Protein AF-X1EMS3-F1 (afdb_monomer)

Structure (mmCIF, N/CA/C/O backbone):
data_AF-X1EMS3-F1
#
_entry.id   AF-X1EMS3-F1
#
loop_
_atom_site.group_PDB
_atom_site.id
_atom_site.type_symbol
_atom_site.label_atom_id
_atom_site.label_alt_id
_atom_site.label_comp_id
_atom_site.label_asym_id
_atom_site.label_entity_id
_atom_site.label_seq_id
_atom_site.pdbx_PDB_ins_code
_atom_site.Cartn_x
_atom_site.Cartn_y
_atom_site.Cartn_z
_atom_site.occupancy
_atom_site.B_iso_or_equiv
_atom_site.auth_seq_id
_atom_site.auth_comp_id
_atom_site.auth_asym_id
_atom_site.auth_atom_id
_atom_site.pdbx_PDB_model_num
ATOM 1 N N . THR A 1 1 ? -15.079 2.345 2.928 1.00 79.75 1 THR A N 1
ATOM 2 C CA . THR A 1 1 ? -13.618 2.473 3.101 1.00 79.75 1 THR A CA 1
ATOM 3 C C . THR A 1 1 ? -12.880 1.972 1.882 1.00 79.75 1 THR A C 1
ATOM 5 O O . THR A 1 1 ? -13.200 0.891 1.398 1.00 79.75 1 THR A O 1
ATOM 8 N N . TYR A 1 2 ? -11.933 2.759 1.378 1.00 83.12 2 TYR A N 1
ATOM 9 C CA . TYR A 1 2 ? -10.995 2.381 0.317 1.00 83.12 2 TYR A CA 1
ATOM 10 C C . TYR A 1 2 ? -9.565 2.410 0.870 1.00 83.12 2 TYR A C 1
ATOM 12 O O . TYR A 1 2 ? -9.317 3.023 1.907 1.00 83.12 2 TYR A O 1
ATOM 20 N N . CYS A 1 3 ? -8.640 1.738 0.189 1.00 93.38 3 CYS A N 1
ATOM 21 C CA . CYS A 1 3 ? -7.214 1.795 0.503 1.00 93.38 3 CYS A CA 1
ATOM 22 C C . CYS A 1 3 ? -6.692 3.240 0.387 1.00 93.38 3 CYS A C 1
ATOM 24 O O . CYS A 1 3 ? -6.835 3.872 -0.661 1.00 93.38 3 CYS A O 1
ATOM 26 N N . GLU A 1 4 ? -6.094 3.761 1.455 1.00 94.81 4 GLU A N 1
ATOM 27 C CA . GLU A 1 4 ? -5.540 5.118 1.505 1.00 94.81 4 GLU A CA 1
ATOM 28 C C . GLU A 1 4 ? -4.086 5.184 1.040 1.00 94.81 4 GLU A C 1
ATOM 30 O O . GLU A 1 4 ? -3.636 6.216 0.539 1.00 94.81 4 GLU A O 1
ATOM 35 N N . ASN A 1 5 ? -3.359 4.076 1.181 1.00 95.81 5 ASN A N 1
ATOM 36 C CA . ASN A 1 5 ? -1.999 3.921 0.690 1.00 95.81 5 ASN A CA 1
ATOM 37 C C . ASN A 1 5 ? -1.775 2.484 0.219 1.00 95.81 5 ASN A C 1
ATOM 39 O O . ASN A 1 5 ? -1.949 1.541 0.986 1.00 95.81 5 ASN A O 1
ATOM 43 N N . LEU A 1 6 ? -1.363 2.334 -1.035 1.00 96.12 6 LEU A N 1
ATOM 44 C CA . LEU A 1 6 ? -0.963 1.069 -1.633 1.00 96.12 6 LEU A CA 1
ATOM 45 C C . LEU A 1 6 ? 0.532 1.120 -1.925 1.00 96.12 6 LEU A C 1
ATOM 47 O O . LEU A 1 6 ? 1.007 2.051 -2.570 1.00 96.12 6 LEU A O 1
ATOM 51 N N . THR A 1 7 ? 1.261 0.086 -1.531 1.00 95.81 7 THR A N 1
ATOM 52 C CA . THR A 1 7 ? 2.642 -0.140 -1.957 1.00 95.81 7 THR A CA 1
ATOM 53 C C . THR A 1 7 ? 2.739 -1.497 -2.631 1.00 95.81 7 THR A C 1
ATOM 55 O O . THR A 1 7 ? 2.456 -2.502 -1.990 1.00 95.81 7 THR A O 1
ATOM 58 N N . ALA A 1 8 ? 3.168 -1.527 -3.890 1.00 95.12 8 ALA A N 1
ATOM 59 C CA . ALA A 1 8 ? 3.653 -2.726 -4.563 1.00 95.12 8 ALA A CA 1
ATOM 60 C C . ALA A 1 8 ? 5.187 -2.685 -4.544 1.00 95.12 8 ALA A C 1
ATOM 62 O O . ALA A 1 8 ? 5.795 -1.706 -4.975 1.00 95.12 8 ALA A O 1
ATOM 63 N N . CYS A 1 9 ? 5.805 -3.707 -3.974 1.00 93.19 9 CYS A N 1
ATOM 64 C CA . CYS A 1 9 ? 7.203 -3.729 -3.572 1.00 93.19 9 CYS A CA 1
ATOM 65 C C . CYS A 1 9 ? 7.781 -5.083 -3.949 1.00 93.19 9 CYS A C 1
ATOM 67 O O . CYS A 1 9 ? 7.317 -6.098 -3.441 1.00 93.19 9 CYS A O 1
ATOM 69 N N . GLY A 1 10 ? 8.769 -5.122 -4.831 1.00 92.38 10 GLY A N 1
ATOM 70 C CA . GLY A 1 10 ? 9.239 -6.405 -5.323 1.00 92.38 10 GLY A CA 1
ATOM 71 C C . GLY A 1 10 ? 10.567 -6.354 -6.040 1.00 92.38 10 GLY A C 1
ATOM 72 O O . GLY A 1 10 ? 11.051 -5.296 -6.437 1.00 92.38 10 GLY A O 1
ATOM 73 N N . GLU A 1 11 ? 11.157 -7.529 -6.209 1.00 92.56 11 GLU A N 1
ATOM 74 C CA . GLU A 1 11 ? 12.386 -7.693 -6.972 1.00 92.56 11 GLU A CA 1
ATOM 75 C C . GLU A 1 11 ? 12.076 -8.117 -8.408 1.00 92.56 11 GLU A C 1
ATOM 77 O O . GLU A 1 11 ? 11.375 -9.108 -8.639 1.00 92.56 11 GLU A O 1
ATOM 82 N N . ILE A 1 12 ? 12.606 -7.362 -9.376 1.00 93.38 12 ILE A N 1
ATOM 83 C CA . ILE A 1 12 ? 12.498 -7.693 -10.796 1.00 93.38 12 ILE A CA 1
ATOM 84 C C . ILE A 1 12 ? 13.344 -8.938 -11.086 1.00 93.38 12 ILE A C 1
ATOM 86 O O . ILE A 1 12 ? 14.574 -8.913 -11.021 1.00 93.38 12 ILE A O 1
ATOM 90 N N . GLN A 1 13 ? 12.662 -10.018 -11.452 1.00 93.19 13 GLN A N 1
ATOM 91 C CA . GLN A 1 13 ? 13.242 -11.311 -11.808 1.00 93.19 13 GLN A CA 1
ATOM 92 C C . GLN A 1 13 ? 13.729 -11.325 -13.260 1.00 93.19 13 GLN A C 1
ATOM 94 O O . GLN A 1 13 ? 14.800 -11.851 -13.559 1.00 93.19 13 GLN A O 1
ATOM 99 N N . SER A 1 14 ? 12.975 -10.698 -14.168 1.00 91.00 14 SER A N 1
ATOM 100 C CA . SER A 1 14 ? 13.388 -10.501 -15.560 1.00 91.00 14 SER A CA 1
ATOM 101 C C . SER A 1 14 ? 12.850 -9.190 -16.116 1.00 91.00 14 SER A C 1
ATOM 103 O O . SER A 1 14 ? 11.702 -8.839 -15.865 1.00 91.00 14 SER A O 1
ATOM 105 N N . GLY A 1 15 ? 13.659 -8.492 -16.906 1.00 87.75 15 GLY A N 1
ATOM 106 C CA . GLY A 1 15 ? 13.299 -7.233 -17.550 1.00 87.75 15 GLY A CA 1
ATOM 107 C C . GLY A 1 15 ? 14.368 -6.813 -18.554 1.00 87.75 15 GLY A C 1
ATOM 108 O O . GLY A 1 15 ? 15.424 -7.446 -18.647 1.00 87.75 15 GLY A O 1
ATOM 109 N N . SER A 1 16 ? 14.097 -5.756 -19.316 1.00 90.69 16 SER A N 1
ATOM 110 C CA . SER A 1 16 ? 15.047 -5.239 -20.302 1.00 90.69 16 SER A CA 1
ATOM 111 C C . SER A 1 16 ? 16.327 -4.723 -19.627 1.00 90.69 16 SER A C 1
ATOM 113 O O . SER A 1 16 ? 16.323 -4.285 -18.474 1.00 90.69 16 SER A O 1
ATOM 115 N N . LYS A 1 17 ? 17.453 -4.725 -20.354 1.00 90.38 17 LYS A N 1
ATOM 116 C CA . LYS A 1 17 ? 18.710 -4.135 -19.856 1.00 90.38 17 LYS A CA 1
ATOM 117 C C . LYS A 1 17 ? 18.540 -2.648 -19.514 1.00 90.38 17 LYS A C 1
ATOM 119 O O . LYS A 1 17 ? 19.154 -2.178 -18.562 1.00 90.38 17 LYS A O 1
ATOM 124 N N . VAL A 1 18 ? 17.697 -1.944 -20.272 1.00 91.81 18 VAL A N 1
ATOM 125 C CA . VAL A 1 18 ? 17.354 -0.532 -20.052 1.00 91.81 18 VAL A CA 1
ATOM 126 C C . VAL A 1 18 ? 16.668 -0.354 -18.702 1.00 91.81 18 VAL A C 1
ATOM 128 O O . VAL A 1 18 ? 17.129 0.453 -17.900 1.00 91.81 18 VAL A O 1
ATOM 131 N N . LEU A 1 19 ? 15.642 -1.161 -18.407 1.00 91.69 19 LEU A N 1
ATOM 132 C CA . LEU A 1 19 ? 14.950 -1.135 -17.120 1.00 91.69 19 LEU A CA 1
ATOM 133 C C . LEU A 1 19 ? 15.915 -1.398 -15.959 1.00 91.69 19 LEU A C 1
ATOM 135 O O . LEU A 1 19 ? 15.910 -0.662 -14.978 1.00 91.69 19 LEU A O 1
ATOM 139 N N . LEU A 1 20 ? 16.763 -2.424 -16.064 1.00 90.81 20 LEU A N 1
ATOM 140 C CA . LEU A 1 20 ? 17.702 -2.773 -14.993 1.00 90.81 20 LEU A CA 1
ATOM 141 C C . LEU A 1 20 ? 18.745 -1.670 -14.745 1.00 90.81 20 LEU A C 1
ATOM 143 O O . LEU A 1 20 ? 19.032 -1.345 -13.592 1.00 90.81 20 LEU A O 1
ATOM 147 N N . ASP A 1 21 ? 19.285 -1.064 -15.806 1.00 90.56 21 ASP A N 1
ATOM 148 C CA . ASP A 1 21 ? 20.208 0.071 -15.689 1.00 90.56 21 ASP A CA 1
ATOM 149 C C . ASP A 1 21 ? 19.518 1.283 -15.047 1.00 90.56 21 ASP A C 1
ATOM 151 O O . ASP A 1 21 ? 20.056 1.900 -14.123 1.00 90.56 21 ASP A O 1
ATOM 155 N N . LEU A 1 22 ? 18.286 1.565 -15.472 1.00 90.38 22 LEU A N 1
ATOM 156 C CA . LEU A 1 22 ? 17.455 2.634 -14.937 1.00 90.38 22 LEU A CA 1
ATOM 157 C C . LEU A 1 22 ? 17.155 2.427 -13.443 1.00 90.38 22 LEU A C 1
ATOM 159 O O . LEU A 1 22 ? 17.339 3.359 -12.660 1.00 90.38 22 LEU A O 1
ATOM 163 N N . LEU A 1 23 ? 16.789 1.215 -13.013 1.00 90.38 23 LEU A N 1
ATOM 164 C CA . LEU A 1 23 ? 16.564 0.899 -11.597 1.00 90.38 23 LEU A CA 1
ATOM 165 C C . LEU A 1 23 ? 17.832 1.085 -10.758 1.00 90.38 23 LEU A C 1
ATOM 167 O O . LEU A 1 23 ? 17.755 1.627 -9.658 1.00 90.38 23 LEU A O 1
ATOM 171 N N . SER A 1 24 ? 19.005 0.725 -11.280 1.00 88.69 24 SER A N 1
ATOM 172 C CA . SER A 1 24 ? 20.264 0.844 -10.531 1.00 88.69 24 SER A CA 1
ATOM 173 C C . SER A 1 24 ? 20.688 2.293 -10.233 1.00 88.69 24 SER A C 1
ATOM 175 O O . SER A 1 24 ? 21.417 2.541 -9.274 1.00 88.69 24 SER A O 1
ATOM 177 N N . LYS A 1 25 ? 20.227 3.259 -11.038 1.00 88.88 25 LYS A N 1
ATOM 178 C CA . LYS A 1 25 ? 20.606 4.685 -10.946 1.00 88.88 25 LYS A CA 1
ATOM 179 C C . LYS A 1 25 ? 19.491 5.576 -10.418 1.00 88.88 25 LYS A C 1
ATOM 181 O O . LYS A 1 25 ? 19.732 6.733 -10.065 1.00 88.88 25 LYS A O 1
ATOM 186 N N . MET A 1 26 ? 18.263 5.071 -10.424 1.00 89.00 26 MET A N 1
ATOM 187 C CA . MET A 1 26 ? 17.089 5.859 -10.107 1.00 89.00 26 MET A CA 1
ATOM 188 C C . MET A 1 26 ? 17.118 6.330 -8.656 1.00 89.00 26 MET A C 1
ATOM 190 O O . MET A 1 26 ? 17.356 5.583 -7.712 1.00 89.00 26 MET A O 1
ATOM 194 N N . LYS A 1 27 ? 16.810 7.614 -8.489 1.00 89.31 27 LYS A N 1
ATOM 195 C CA . LYS A 1 27 ? 16.418 8.170 -7.201 1.00 89.31 27 LYS A CA 1
ATOM 196 C C . LYS A 1 27 ? 14.907 8.155 -7.107 1.00 89.31 27 LYS A C 1
ATOM 198 O O . LYS A 1 27 ? 14.203 8.216 -8.107 1.00 89.31 27 LYS A O 1
ATOM 203 N N . MET A 1 28 ? 14.420 8.147 -5.881 1.00 92.75 28 MET A N 1
ATOM 204 C CA . MET A 1 28 ? 13.004 8.269 -5.594 1.00 92.75 28 MET A CA 1
ATOM 205 C C . MET A 1 28 ? 12.374 9.483 -6.289 1.00 92.75 28 MET A C 1
ATOM 207 O O . MET A 1 28 ? 12.770 10.631 -6.065 1.00 92.75 28 MET A O 1
ATOM 211 N N . ILE A 1 29 ? 11.347 9.221 -7.086 1.00 95.25 29 ILE A N 1
ATOM 212 C CA . ILE A 1 29 ? 10.560 10.227 -7.788 1.00 95.25 29 ILE A CA 1
ATOM 213 C C . ILE A 1 29 ? 9.147 10.264 -7.225 1.00 95.25 29 ILE A C 1
ATOM 215 O O . ILE A 1 29 ? 8.607 9.261 -6.760 1.00 95.25 29 ILE A O 1
ATOM 219 N N . THR A 1 30 ? 8.537 11.441 -7.207 1.00 97.31 30 THR A N 1
ATOM 220 C CA . THR A 1 30 ? 7.186 11.625 -6.680 1.00 97.31 30 THR A CA 1
ATOM 221 C C . THR A 1 30 ? 6.443 12.625 -7.544 1.00 97.31 30 THR A C 1
ATOM 223 O O . THR A 1 30 ? 6.923 13.739 -7.760 1.00 97.31 30 THR A O 1
ATOM 226 N N . ALA A 1 31 ? 5.261 12.228 -8.001 1.00 97.25 31 ALA A N 1
ATOM 227 C CA . ALA A 1 31 ? 4.333 13.068 -8.730 1.00 97.25 31 ALA A CA 1
ATOM 228 C C . ALA A 1 31 ? 3.040 13.210 -7.941 1.00 97.25 31 ALA A C 1
ATOM 230 O O . ALA A 1 31 ? 2.576 12.281 -7.281 1.00 97.25 31 ALA A O 1
ATOM 231 N N . ARG A 1 32 ? 2.429 14.384 -8.064 1.00 96.81 32 ARG A N 1
ATOM 232 C CA . ARG A 1 32 ? 1.065 14.625 -7.608 1.00 96.81 32 ARG A CA 1
ATOM 233 C C . ARG A 1 32 ? 0.132 14.572 -8.807 1.00 96.81 32 ARG A C 1
ATOM 235 O O . ARG A 1 32 ? 0.422 15.168 -9.844 1.00 96.81 32 ARG A O 1
ATOM 242 N N . SER A 1 33 ? -0.993 13.891 -8.659 1.00 94.62 33 SER A N 1
ATOM 243 C CA . SER A 1 33 ? -2.044 13.852 -9.669 1.00 94.62 33 SER A CA 1
ATOM 244 C C . SER A 1 33 ? -3.423 13.993 -9.034 1.00 94.62 33 SER A C 1
ATOM 246 O O . SER A 1 33 ? -3.561 14.009 -7.811 1.00 94.62 33 SER A O 1
ATOM 248 N N . ARG A 1 34 ? -4.441 14.123 -9.882 1.00 92.88 34 ARG A N 1
ATOM 249 C CA . ARG A 1 34 ? -5.845 14.142 -9.490 1.00 92.88 34 ARG A CA 1
ATOM 250 C C . ARG A 1 34 ? -6.533 12.936 -10.114 1.00 92.88 34 ARG A C 1
ATOM 252 O O . ARG A 1 34 ? -6.382 12.707 -11.312 1.00 92.88 34 ARG A O 1
ATOM 259 N N . VAL A 1 35 ? -7.263 12.179 -9.306 1.00 85.12 35 VAL A N 1
ATOM 260 C CA . VAL A 1 35 ? -8.063 11.029 -9.740 1.00 85.12 35 VAL A CA 1
ATOM 261 C C . VAL A 1 35 ? -9.473 11.249 -9.207 1.00 85.12 35 VAL A C 1
ATOM 263 O O . VAL A 1 35 ? -9.702 11.208 -7.999 1.00 85.12 35 VAL A O 1
ATOM 266 N N . GLY A 1 36 ? -10.405 11.584 -10.102 1.00 87.31 36 GLY A N 1
ATOM 267 C CA . GLY A 1 36 ? -11.727 12.073 -9.711 1.00 87.31 36 GLY A CA 1
ATOM 268 C C . GLY A 1 36 ? -11.629 13.333 -8.841 1.00 87.31 36 GLY A C 1
ATOM 269 O O . GLY A 1 36 ? -10.964 14.308 -9.199 1.00 87.31 36 GLY A O 1
ATOM 270 N N . SER A 1 37 ? -12.269 13.309 -7.673 1.00 89.75 37 SER A N 1
ATOM 271 C CA . SER A 1 37 ? -12.199 14.386 -6.677 1.00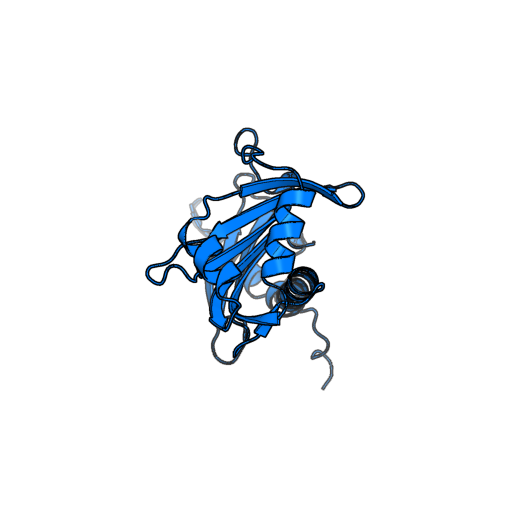 89.75 37 SER A CA 1
ATOM 272 C C . SER A 1 37 ? -10.942 14.330 -5.799 1.00 89.75 37 SER A C 1
ATOM 274 O O . SER A 1 37 ? -10.633 15.315 -5.125 1.00 89.75 37 SER A O 1
ATOM 276 N N . HIS A 1 38 ? -10.187 13.229 -5.828 1.00 91.44 38 HIS A N 1
ATOM 277 C CA . HIS A 1 38 ? -9.073 12.990 -4.917 1.00 91.44 38 HIS A CA 1
ATOM 278 C C . HIS A 1 38 ? -7.745 13.510 -5.467 1.00 91.44 38 HIS A C 1
ATOM 280 O O . HIS A 1 38 ? -7.433 13.378 -6.653 1.00 91.44 38 HIS A O 1
ATOM 286 N N . THR A 1 39 ? -6.933 14.076 -4.573 1.00 94.88 39 THR A N 1
ATOM 287 C CA . THR A 1 39 ? -5.513 14.328 -4.837 1.00 94.88 39 THR A CA 1
ATOM 288 C C . THR A 1 39 ? -4.713 13.113 -4.400 1.00 94.88 39 THR A C 1
ATOM 290 O O . THR A 1 39 ? -4.937 12.578 -3.314 1.00 94.88 39 THR A O 1
ATOM 293 N N . VAL A 1 40 ? -3.796 12.682 -5.259 1.00 95.06 40 VAL A N 1
ATOM 294 C CA . VAL A 1 40 ? -3.016 11.461 -5.078 1.00 95.06 40 VAL A CA 1
ATOM 295 C C . VAL A 1 40 ? -1.536 11.744 -5.280 1.00 95.06 40 VAL A C 1
ATOM 297 O O . VAL A 1 40 ? -1.152 12.552 -6.132 1.00 95.06 40 VAL A O 1
ATOM 300 N N . TYR A 1 41 ? -0.708 11.049 -4.517 1.00 96.69 41 TYR A N 1
ATOM 301 C CA . TYR A 1 41 ? 0.736 11.033 -4.661 1.00 96.69 41 TYR A CA 1
ATOM 302 C C . TYR A 1 41 ? 1.156 9.670 -5.189 1.00 96.69 41 TYR A C 1
ATOM 304 O O . 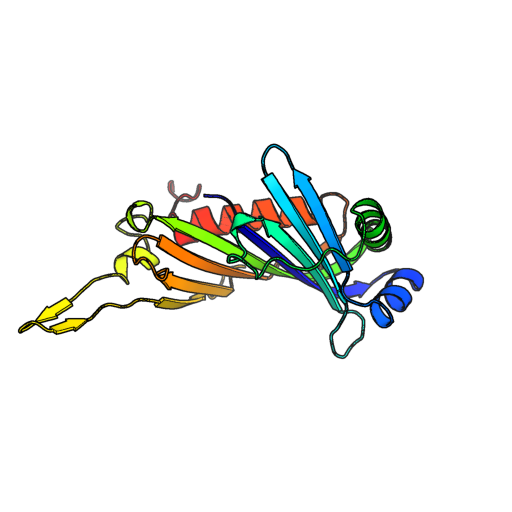TYR A 1 41 ? 0.870 8.645 -4.577 1.00 96.69 41 TYR A O 1
ATOM 312 N N . LEU A 1 42 ? 1.823 9.674 -6.340 1.00 95.81 42 LEU A N 1
ATOM 313 C CA . LEU A 1 42 ? 2.437 8.499 -6.937 1.00 95.81 42 LEU A CA 1
ATOM 314 C C . LEU A 1 42 ? 3.944 8.617 -6.743 1.00 95.81 42 LEU A C 1
ATOM 316 O O . LEU A 1 42 ? 4.545 9.623 -7.128 1.00 95.81 42 LEU A O 1
ATOM 320 N N . ARG A 1 43 ? 4.554 7.606 -6.138 1.00 95.38 43 ARG A N 1
ATOM 321 C CA . ARG A 1 43 ? 5.985 7.557 -5.867 1.00 95.38 43 ARG A CA 1
ATOM 322 C C . ARG A 1 43 ? 6.566 6.279 -6.443 1.00 95.38 43 ARG A C 1
ATOM 324 O O . ARG A 1 43 ? 6.013 5.203 -6.247 1.00 95.38 43 ARG A O 1
ATOM 331 N N . ILE A 1 44 ? 7.708 6.419 -7.100 1.00 94.50 44 ILE A N 1
ATOM 332 C CA . ILE A 1 44 ? 8.537 5.291 -7.505 1.00 94.50 44 ILE A CA 1
ATOM 333 C C . ILE A 1 44 ? 9.892 5.460 -6.851 1.00 94.50 44 ILE A C 1
ATOM 335 O O . ILE A 1 44 ? 10.447 6.558 -6.829 1.00 94.50 44 ILE A O 1
ATOM 339 N N . LEU A 1 45 ? 10.409 4.380 -6.292 1.00 91.88 45 LEU A N 1
ATOM 340 C CA . LEU A 1 45 ? 11.788 4.301 -5.856 1.00 91.88 45 LEU A CA 1
ATOM 341 C C . LEU A 1 45 ? 12.328 2.922 -6.190 1.00 91.88 45 LEU A C 1
ATOM 343 O O . LEU A 1 45 ? 11.626 1.920 -6.059 1.00 91.88 45 LEU A O 1
ATOM 347 N N . SER A 1 46 ? 13.582 2.889 -6.606 1.00 90.25 46 SER A N 1
ATOM 348 C CA . SER A 1 46 ? 14.349 1.663 -6.689 1.00 90.25 46 SER A CA 1
ATOM 349 C C . SER A 1 46 ? 15.242 1.514 -5.461 1.00 90.25 46 SER A C 1
ATOM 351 O O . SER A 1 46 ? 15.478 2.467 -4.711 1.00 90.25 46 SER A O 1
ATOM 353 N N . GLY A 1 47 ? 15.722 0.298 -5.229 1.00 82.81 47 GLY A N 1
ATOM 354 C CA . GLY A 1 47 ? 16.647 0.033 -4.138 1.00 82.81 47 GLY A CA 1
ATOM 355 C C . GLY A 1 47 ? 17.032 -1.434 -4.029 1.00 82.81 47 GLY A C 1
ATOM 356 O O . GLY A 1 47 ? 17.158 -2.145 -5.028 1.00 82.81 47 GLY A O 1
ATOM 357 N N . GLY A 1 48 ? 17.204 -1.878 -2.783 1.00 76.94 48 GLY A N 1
ATOM 358 C CA . GLY A 1 48 ? 17.616 -3.240 -2.458 1.00 76.94 48 GLY A CA 1
ATOM 359 C C . GLY A 1 48 ? 19.091 -3.510 -2.763 1.00 76.94 48 GLY A C 1
ATOM 360 O O . GLY A 1 48 ? 19.753 -2.778 -3.494 1.00 76.94 48 GLY A O 1
ATOM 361 N N . LYS A 1 49 ? 19.624 -4.592 -2.187 1.00 77.56 49 LYS A N 1
ATOM 362 C CA . LYS A 1 49 ? 21.032 -4.980 -2.383 1.00 77.56 49 LYS A CA 1
ATOM 363 C C . LYS A 1 49 ? 21.333 -5.430 -3.816 1.00 77.56 49 LYS A C 1
ATOM 365 O O . LYS A 1 49 ? 22.479 -5.354 -4.239 1.00 77.56 49 LYS A O 1
ATOM 370 N N . SER A 1 50 ? 20.322 -5.890 -4.553 1.00 82.31 50 SER A N 1
ATOM 371 C CA . SER A 1 50 ? 20.472 -6.364 -5.930 1.00 82.31 50 SER A CA 1
ATOM 372 C C . SER A 1 50 ? 20.412 -5.255 -6.981 1.00 82.31 50 SER A C 1
ATOM 374 O O . SER A 1 50 ? 20.727 -5.512 -8.139 1.00 82.31 50 SER A O 1
ATOM 376 N N . GLY A 1 51 ? 19.979 -4.040 -6.614 1.00 83.75 51 GLY A N 1
ATOM 377 C CA . GLY A 1 51 ? 19.725 -2.949 -7.563 1.00 83.75 51 GLY A CA 1
ATOM 378 C C . GLY A 1 51 ? 18.528 -3.186 -8.495 1.00 83.75 51 GLY A C 1
ATOM 379 O O . GLY A 1 51 ? 18.296 -2.391 -9.402 1.00 83.75 51 GLY A O 1
ATOM 380 N N . LYS A 1 52 ? 17.767 -4.270 -8.282 1.00 89.56 52 LYS A N 1
ATOM 381 C CA . LYS A 1 52 ? 16.600 -4.672 -9.089 1.00 89.56 52 LYS A CA 1
ATOM 382 C C . LYS A 1 52 ? 15.277 -4.518 -8.345 1.00 89.56 52 LYS A C 1
ATOM 384 O O . LYS A 1 52 ? 14.244 -4.981 -8.822 1.00 89.56 52 LYS A O 1
ATOM 389 N N . HIS A 1 53 ? 15.302 -3.930 -7.155 1.00 92.62 53 HIS A N 1
ATOM 390 C CA . HIS A 1 53 ? 14.103 -3.778 -6.353 1.00 92.62 53 HIS A CA 1
ATOM 391 C C . HIS A 1 53 ? 13.324 -2.546 -6.810 1.00 92.62 53 HIS A C 1
ATOM 393 O O . HIS A 1 53 ? 13.901 -1.465 -6.937 1.00 92.62 53 HIS A O 1
ATOM 399 N N . LEU A 1 54 ? 12.025 -2.709 -7.037 1.00 93.38 54 LEU A N 1
ATOM 400 C CA . LEU A 1 54 ? 11.108 -1.671 -7.481 1.00 93.38 54 LEU A CA 1
ATOM 401 C C . LEU A 1 54 ? 9.998 -1.505 -6.442 1.00 93.38 54 LEU A C 1
ATOM 403 O O . LEU A 1 54 ? 9.274 -2.448 -6.124 1.00 93.38 54 LEU A O 1
ATOM 407 N N . HIS A 1 55 ? 9.839 -0.281 -5.948 1.00 94.00 55 HIS A N 1
ATOM 408 C CA . HIS A 1 55 ? 8.690 0.121 -5.154 1.00 94.00 55 HIS A CA 1
ATOM 409 C C . HIS A 1 55 ? 7.842 1.103 -5.946 1.00 94.00 55 HIS A C 1
ATOM 411 O O . HIS A 1 55 ? 8.325 2.156 -6.375 1.00 94.00 55 HIS A O 1
ATOM 417 N N . ILE A 1 56 ? 6.556 0.798 -6.051 1.00 94.75 56 ILE A N 1
ATOM 418 C CA . ILE A 1 56 ? 5.547 1.706 -6.574 1.00 94.75 56 ILE A CA 1
ATOM 419 C C . ILE A 1 56 ? 4.536 1.948 -5.463 1.00 94.75 56 ILE A C 1
ATOM 421 O O . ILE A 1 56 ? 3.903 1.020 -4.959 1.00 94.75 56 ILE A O 1
ATOM 425 N N . ASN A 1 57 ? 4.409 3.204 -5.060 1.00 94.31 57 ASN A N 1
ATOM 426 C CA . ASN A 1 57 ? 3.508 3.626 -4.004 1.00 94.31 57 ASN A CA 1
ATOM 427 C C . ASN A 1 57 ? 2.480 4.620 -4.538 1.00 94.31 57 ASN A C 1
ATOM 429 O O . ASN A 1 57 ? 2.825 5.583 -5.220 1.00 94.31 57 ASN A O 1
ATOM 433 N N . PHE A 1 58 ? 1.227 4.400 -4.170 1.00 93.50 58 PHE A N 1
ATOM 434 C CA . PHE A 1 58 ? 0.136 5.342 -4.332 1.00 93.50 58 PHE A CA 1
ATOM 435 C C . PHE A 1 58 ? -0.394 5.711 -2.949 1.00 93.50 58 PHE A C 1
ATOM 437 O O . PHE A 1 58 ? -0.606 4.830 -2.120 1.00 93.50 58 PHE A O 1
ATOM 444 N N . ALA A 1 59 ? -0.649 6.992 -2.713 1.00 96.06 59 ALA A N 1
ATOM 445 C CA . ALA A 1 59 ? -1.230 7.471 -1.468 1.00 96.06 59 ALA A CA 1
ATOM 446 C C . ALA A 1 59 ? -2.207 8.616 -1.721 1.00 96.06 59 ALA A C 1
ATOM 448 O O . ALA A 1 59 ? -1.927 9.518 -2.516 1.00 96.06 59 ALA A O 1
ATOM 449 N N . LEU A 1 60 ? -3.332 8.615 -1.015 1.00 95.19 60 LEU A N 1
ATOM 450 C CA . LEU A 1 60 ? -4.240 9.753 -0.997 1.00 95.19 60 LEU A CA 1
ATOM 451 C C . LEU A 1 60 ? -3.637 10.914 -0.215 1.00 95.19 60 LEU A C 1
ATOM 453 O O . LEU A 1 60 ? -2.866 10.731 0.721 1.00 95.19 60 LEU A O 1
ATOM 457 N N . ASP A 1 61 ? -4.033 12.130 -0.571 1.00 94.69 61 ASP A N 1
ATOM 458 C CA . ASP A 1 61 ? -3.642 13.331 0.167 1.00 94.69 61 ASP A CA 1
ATOM 459 C C . ASP A 1 61 ? -4.029 13.267 1.657 1.00 94.69 61 ASP A C 1
ATOM 461 O O . ASP A 1 61 ? -3.275 13.762 2.493 1.00 94.69 61 ASP A O 1
ATOM 465 N N . SER A 1 62 ? -5.151 12.607 1.982 1.00 91.38 62 SER A N 1
ATOM 466 C CA . SER A 1 62 ? -5.649 12.402 3.351 1.00 91.38 62 SER A CA 1
ATOM 467 C C . SER A 1 62 ? -4.794 11.460 4.195 1.00 91.38 62 SER A C 1
ATOM 469 O O . SER A 1 62 ? -4.848 11.549 5.416 1.00 91.38 62 SER A O 1
ATOM 471 N N . PHE A 1 63 ? -3.994 10.595 3.565 1.00 93.19 63 PHE A N 1
ATOM 472 C CA . PHE A 1 63 ? -3.127 9.649 4.267 1.00 93.19 63 PHE A CA 1
ATOM 473 C C . PHE A 1 63 ? -1.988 10.354 5.019 1.00 93.19 63 PHE A C 1
ATOM 475 O O . PHE A 1 63 ? -1.479 9.849 6.017 1.00 93.19 63 PHE A O 1
ATOM 482 N N . PHE A 1 64 ? -1.557 11.522 4.535 1.00 92.75 64 PHE A N 1
ATOM 483 C CA . PHE A 1 64 ? -0.433 12.245 5.116 1.00 92.75 64 PHE A CA 1
ATOM 484 C C . PHE A 1 64 ? -0.908 13.250 6.170 1.00 92.75 64 PHE A C 1
ATOM 486 O O . PHE A 1 64 ? -1.758 14.097 5.869 1.00 92.75 64 PHE A O 1
ATOM 493 N N . PRO A 1 65 ? -0.303 13.256 7.370 1.00 90.06 65 PRO A N 1
ATOM 494 C CA . PRO A 1 65 ? -0.513 14.327 8.330 1.00 90.06 65 PRO A CA 1
ATOM 495 C C . PRO A 1 65 ? -0.179 15.705 7.743 1.00 90.06 65 PRO A C 1
ATOM 497 O O . PRO A 1 65 ? 0.593 15.861 6.786 1.00 90.06 65 PRO A O 1
ATOM 500 N N . LYS A 1 66 ? -0.753 16.752 8.340 1.00 89.44 66 LYS A N 1
ATOM 501 C CA . LYS A 1 66 ? -0.489 18.132 7.922 1.00 89.44 66 LYS A CA 1
ATOM 502 C C . LYS A 1 66 ? 1.012 18.430 8.019 1.00 89.44 66 LYS A C 1
ATOM 504 O O . LYS A 1 66 ? 1.597 18.318 9.085 1.00 89.44 66 LYS A O 1
ATOM 509 N N . GLY A 1 67 ? 1.603 18.867 6.907 1.00 91.38 67 GLY A N 1
ATOM 510 C CA . GLY A 1 67 ? 3.035 19.177 6.817 1.00 91.38 67 GLY A CA 1
ATOM 511 C C . GLY A 1 67 ? 3.926 17.984 6.454 1.00 91.38 67 GLY A C 1
ATOM 512 O O . GLY A 1 67 ? 5.095 18.194 6.157 1.00 91.38 67 GLY A O 1
ATOM 513 N N . GLU A 1 68 ? 3.380 16.768 6.388 1.00 94.00 68 GLU A N 1
ATOM 514 C CA . GLU A 1 68 ? 4.136 15.539 6.087 1.00 94.00 68 GLU A CA 1
ATOM 515 C C . GLU A 1 68 ? 3.928 15.035 4.648 1.00 94.00 68 GLU A C 1
ATOM 517 O O . GLU A 1 68 ? 4.383 13.955 4.269 1.00 94.00 68 GLU A O 1
ATOM 522 N N . LYS A 1 69 ? 3.248 15.825 3.811 1.00 94.75 69 LYS A N 1
ATOM 523 C CA . LYS A 1 69 ? 3.034 15.496 2.397 1.00 94.75 69 LYS A CA 1
ATOM 524 C C . LYS A 1 69 ? 4.374 15.430 1.659 1.00 94.75 69 LYS A C 1
ATOM 526 O O . LYS A 1 69 ? 5.211 16.321 1.833 1.00 94.75 69 LYS A O 1
ATOM 531 N N . PRO A 1 70 ? 4.587 14.435 0.782 1.00 94.75 70 PRO A N 1
ATOM 532 C CA . PRO A 1 70 ? 5.862 14.292 0.104 1.00 94.75 70 PRO A CA 1
ATOM 533 C C . PRO A 1 70 ? 6.074 15.427 -0.906 1.00 94.75 70 PRO A C 1
ATOM 535 O O . PRO A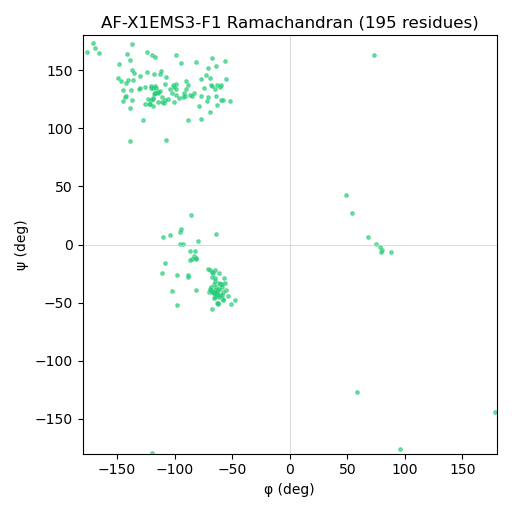 1 70 ? 5.151 15.870 -1.599 1.00 94.75 70 PRO A O 1
ATOM 538 N N . LYS A 1 71 ? 7.325 15.884 -1.019 1.00 95.25 71 LYS A N 1
ATOM 539 C CA . LYS A 1 71 ? 7.720 16.872 -2.026 1.00 95.25 71 LYS A CA 1
ATOM 540 C C . LYS A 1 71 ? 7.538 16.281 -3.424 1.00 95.25 71 LYS A C 1
ATOM 542 O O . LYS A 1 71 ? 8.066 15.214 -3.728 1.00 95.25 71 LYS A O 1
ATOM 547 N N . VAL A 1 72 ? 6.830 17.007 -4.284 1.00 97.25 72 VAL A N 1
ATOM 548 C CA . VAL A 1 72 ? 6.711 16.669 -5.706 1.00 97.25 72 VAL A CA 1
ATOM 549 C C . VAL A 1 72 ? 8.043 16.968 -6.385 1.00 97.25 72 VAL A C 1
ATOM 551 O O . VAL A 1 72 ? 8.539 18.092 -6.302 1.00 97.25 72 VAL A O 1
ATOM 554 N N . THR A 1 73 ? 8.624 15.961 -7.029 1.00 97.38 73 THR A N 1
ATOM 555 C CA . THR A 1 73 ? 9.898 16.080 -7.749 1.00 97.38 73 THR A CA 1
ATOM 556 C C . THR A 1 73 ? 9.727 15.977 -9.258 1.00 97.38 73 THR A C 1
ATOM 558 O O . THR A 1 73 ? 10.557 16.518 -9.975 1.00 97.38 73 THR A O 1
ATOM 561 N N . HIS A 1 74 ? 8.661 15.321 -9.730 1.00 96.81 74 HIS A N 1
ATOM 562 C CA . HIS A 1 74 ? 8.419 15.045 -11.149 1.00 96.81 74 HIS A CA 1
ATOM 563 C C . HIS A 1 74 ? 6.933 15.197 -11.505 1.00 96.81 74 HIS A C 1
ATOM 565 O O . HIS A 1 74 ? 6.051 15.216 -10.638 1.00 96.81 74 HIS A O 1
ATOM 571 N N . LYS A 1 75 ? 6.639 15.291 -12.802 1.00 95.69 75 LYS A N 1
ATOM 572 C CA . LYS A 1 75 ? 5.285 15.250 -13.362 1.00 95.69 75 LYS A CA 1
ATOM 573 C C . LYS A 1 75 ? 4.804 13.804 -13.491 1.00 95.69 75 LYS A C 1
ATOM 575 O O . LYS A 1 75 ? 5.589 12.872 -13.635 1.00 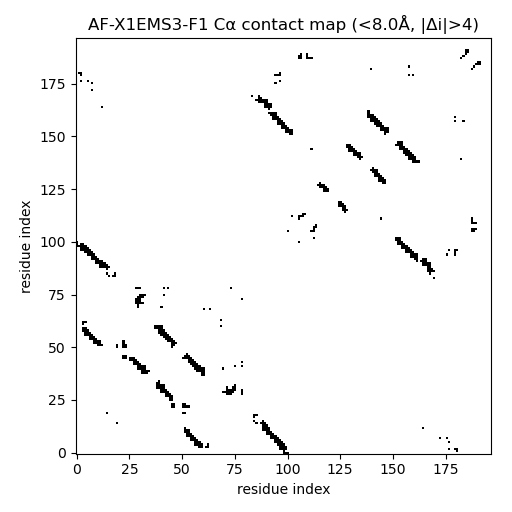95.69 75 LYS A O 1
ATOM 580 N N . LYS A 1 76 ? 3.478 13.616 -13.529 1.00 92.75 76 LYS A N 1
ATOM 581 C CA . LYS A 1 76 ? 2.860 12.294 -13.751 1.00 92.75 76 LYS A CA 1
ATOM 582 C C . LYS A 1 76 ? 3.391 11.614 -15.017 1.00 92.75 76 LYS A C 1
ATOM 584 O O . LYS A 1 76 ? 3.679 10.428 -14.969 1.00 92.75 76 LYS A O 1
ATOM 589 N N . ALA A 1 77 ? 3.518 12.351 -16.121 1.00 93.12 77 ALA A N 1
ATOM 590 C CA . ALA A 1 77 ? 3.961 11.795 -17.401 1.00 93.12 77 ALA A CA 1
ATOM 591 C C . ALA A 1 77 ? 5.350 11.139 -17.316 1.00 93.12 77 ALA A C 1
ATOM 593 O O . ALA A 1 77 ? 5.559 10.086 -17.903 1.00 93.12 77 ALA A O 1
ATOM 594 N N . GLU A 1 78 ? 6.262 11.714 -16.529 1.00 92.56 78 GLU A N 1
ATOM 595 C CA . GLU A 1 78 ? 7.611 11.171 -16.324 1.00 92.56 78 GLU A CA 1
ATOM 596 C C . GLU A 1 78 ? 7.569 9.857 -15.536 1.00 92.56 78 GLU A C 1
ATOM 598 O O . GLU A 1 78 ? 8.267 8.905 -15.870 1.00 92.56 78 GLU A O 1
ATOM 603 N N . ILE A 1 79 ? 6.689 9.770 -14.532 1.00 92.38 79 ILE A N 1
ATOM 604 C CA . ILE A 1 79 ? 6.457 8.517 -13.804 1.00 92.38 79 ILE A CA 1
ATOM 605 C C . ILE A 1 79 ? 5.835 7.453 -14.716 1.00 92.38 79 ILE A C 1
ATOM 607 O O . ILE A 1 79 ? 6.237 6.296 -14.661 1.00 92.38 79 ILE A O 1
ATOM 611 N N . MET A 1 80 ? 4.877 7.831 -15.566 1.00 91.19 80 MET A N 1
ATOM 612 C CA . MET A 1 80 ? 4.249 6.889 -16.497 1.00 91.19 80 MET A CA 1
ATOM 613 C C . MET A 1 80 ? 5.245 6.352 -17.528 1.00 91.19 80 MET A C 1
ATOM 615 O O . MET A 1 80 ? 5.236 5.159 -17.791 1.00 91.19 80 MET A O 1
ATOM 619 N N . ALA A 1 81 ? 6.131 7.196 -18.065 1.00 91.25 81 ALA A N 1
ATOM 620 C CA . ALA A 1 81 ? 7.170 6.755 -18.996 1.00 91.25 81 ALA A CA 1
ATOM 621 C C . ALA A 1 81 ? 8.077 5.682 -18.372 1.00 91.25 81 ALA A C 1
ATOM 623 O O . ALA A 1 81 ? 8.381 4.680 -19.006 1.00 91.25 81 ALA A O 1
ATOM 624 N N . LEU A 1 82 ? 8.437 5.847 -17.099 1.00 89.25 82 LEU A N 1
ATOM 625 C CA . LEU A 1 82 ? 9.204 4.853 -16.353 1.00 89.25 82 LEU A CA 1
ATOM 626 C C . LEU A 1 82 ? 8.419 3.555 -16.143 1.00 89.25 82 LEU A C 1
ATOM 628 O O . LEU A 1 82 ? 8.961 2.474 -16.348 1.00 89.25 82 LEU A O 1
ATOM 632 N N . LEU A 1 83 ? 7.148 3.645 -15.741 1.00 91.12 83 LEU A N 1
ATOM 633 C CA . LEU A 1 83 ? 6.304 2.457 -15.586 1.00 91.12 83 LEU A CA 1
ATOM 634 C C . LEU A 1 83 ? 6.143 1.702 -16.907 1.00 91.12 83 LEU A C 1
ATOM 636 O O . LEU A 1 83 ? 6.117 0.477 -16.887 1.00 91.12 83 LEU A O 1
ATOM 640 N N . ASN A 1 84 ? 6.116 2.408 -18.039 1.00 92.88 84 ASN A N 1
ATOM 641 C CA . ASN A 1 84 ? 6.072 1.783 -19.358 1.00 92.88 84 ASN A CA 1
ATOM 642 C C . ASN A 1 84 ? 7.332 0.952 -19.650 1.00 92.88 84 ASN A C 1
ATOM 644 O O . ASN A 1 84 ? 7.209 -0.132 -20.208 1.00 92.88 84 ASN A O 1
ATOM 648 N N . GLU A 1 85 ? 8.520 1.388 -19.213 1.00 93.69 85 GLU A N 1
ATOM 649 C CA . GLU A 1 85 ? 9.754 0.581 -19.315 1.00 93.69 85 GLU A CA 1
ATOM 650 C C . GLU A 1 85 ? 9.700 -0.701 -18.469 1.00 93.69 85 GLU A C 1
ATOM 652 O O . GLU A 1 85 ? 10.447 -1.651 -18.717 1.00 93.69 85 GLU A O 1
ATOM 657 N N . ALA A 1 86 ? 8.840 -0.728 -17.448 1.00 93.50 86 ALA A N 1
ATOM 658 C CA . ALA A 1 86 ? 8.633 -1.891 -16.599 1.00 93.50 86 ALA A CA 1
ATOM 659 C C . ALA A 1 86 ? 7.588 -2.870 -17.158 1.00 93.50 86 ALA A C 1
ATOM 661 O O . ALA A 1 86 ? 7.526 -3.997 -16.670 1.00 93.50 86 ALA A O 1
ATOM 662 N N . ILE A 1 87 ? 6.791 -2.488 -18.164 1.00 95.19 87 ILE A N 1
ATOM 663 C CA . ILE A 1 87 ? 5.782 -3.374 -18.762 1.00 95.19 87 ILE A CA 1
ATOM 664 C C . ILE A 1 87 ? 6.460 -4.613 -19.368 1.00 95.19 87 ILE A C 1
ATOM 666 O O . ILE A 1 87 ? 7.501 -4.526 -20.020 1.00 95.19 87 ILE A O 1
ATOM 670 N N . GLY A 1 88 ? 5.881 -5.788 -19.115 1.00 95.12 88 GLY A N 1
ATOM 671 C CA . GLY A 1 88 ? 6.426 -7.093 -19.497 1.00 95.12 88 GLY A CA 1
ATOM 672 C C . GLY A 1 88 ? 7.532 -7.607 -18.566 1.00 95.12 88 GLY A C 1
ATOM 673 O O . GLY A 1 88 ? 7.978 -8.749 -18.704 1.00 95.12 88 GLY A O 1
ATOM 674 N N . ALA A 1 89 ? 7.990 -6.804 -17.598 1.00 95.25 89 ALA A N 1
ATOM 675 C CA . ALA A 1 89 ? 8.924 -7.280 -16.589 1.00 95.25 89 ALA A CA 1
ATOM 676 C C . ALA A 1 89 ? 8.220 -8.212 -15.599 1.00 95.25 89 ALA A C 1
ATOM 678 O O . ALA A 1 89 ? 7.058 -8.032 -15.239 1.00 95.25 89 ALA A O 1
ATOM 679 N N . LYS A 1 90 ? 8.968 -9.201 -15.122 1.00 94.88 90 LYS A N 1
ATOM 680 C CA . LYS A 1 90 ? 8.515 -10.172 -14.134 1.00 94.88 90 LYS A CA 1
ATOM 681 C C . LYS A 1 90 ? 9.010 -9.773 -12.758 1.00 94.88 90 LYS A C 1
ATOM 683 O O . LYS A 1 90 ? 10.208 -9.558 -12.585 1.00 94.88 90 LYS A O 1
ATOM 688 N N . VAL A 1 91 ? 8.113 -9.715 -11.785 1.00 93.50 91 VAL A N 1
ATOM 689 C CA . VAL A 1 91 ? 8.381 -9.249 -10.424 1.00 93.50 91 VAL A CA 1
ATOM 690 C C . VAL A 1 91 ? 7.869 -10.253 -9.398 1.00 93.50 91 VAL A C 1
ATOM 692 O O . VAL A 1 91 ? 6.757 -10.767 -9.513 1.00 93.50 91 VAL A O 1
ATOM 695 N N . ASP A 1 92 ? 8.691 -10.534 -8.393 1.00 92.00 92 ASP A N 1
ATOM 696 C CA . ASP A 1 92 ? 8.232 -11.170 -7.157 1.00 92.00 92 ASP A CA 1
ATOM 697 C C . ASP A 1 92 ? 7.781 -10.057 -6.207 1.00 92.00 92 ASP A C 1
ATOM 699 O O . ASP A 1 92 ? 8.610 -9.257 -5.764 1.00 92.00 92 ASP A O 1
ATOM 703 N N . VAL A 1 93 ? 6.464 -9.923 -6.017 1.00 93.00 93 VAL A N 1
ATOM 704 C CA . VAL A 1 93 ? 5.835 -8.724 -5.449 1.00 93.00 93 VAL A CA 1
ATOM 705 C C . VAL A 1 93 ? 5.112 -8.996 -4.135 1.00 93.00 93 VAL A C 1
ATOM 707 O O . VAL A 1 93 ? 4.198 -9.818 -4.032 1.00 93.00 93 VAL A O 1
ATOM 710 N N . ASP A 1 94 ? 5.440 -8.152 -3.165 1.00 93.44 94 ASP A N 1
ATOM 711 C CA . ASP A 1 94 ? 4.667 -7.917 -1.963 1.00 93.44 94 ASP A CA 1
ATOM 712 C C . ASP A 1 94 ? 3.812 -6.657 -2.102 1.00 93.44 94 ASP A C 1
ATOM 714 O O . ASP A 1 94 ? 4.247 -5.611 -2.592 1.00 93.44 94 ASP A O 1
ATOM 718 N N . VAL A 1 95 ? 2.576 -6.750 -1.628 1.00 95.31 95 VAL A N 1
ATOM 719 C CA . VAL A 1 95 ? 1.605 -5.662 -1.634 1.00 95.31 95 VAL A CA 1
ATOM 720 C C . VAL A 1 95 ? 1.251 -5.300 -0.203 1.00 95.31 95 VAL A C 1
ATOM 722 O O . VAL A 1 95 ? 0.889 -6.148 0.614 1.00 95.31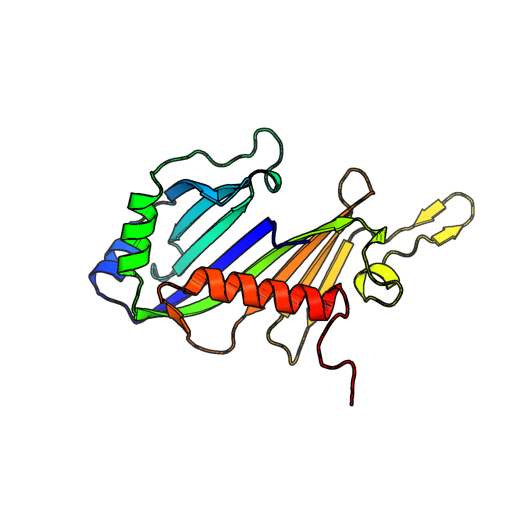 95 VAL A O 1
ATOM 725 N N . ILE A 1 96 ? 1.314 -4.012 0.096 1.00 96.00 96 ILE A N 1
ATOM 726 C CA . ILE A 1 96 ? 0.908 -3.453 1.377 1.00 96.00 96 ILE A CA 1
ATOM 727 C C . ILE A 1 96 ? -0.228 -2.472 1.118 1.00 96.00 96 ILE A C 1
ATOM 729 O O . ILE A 1 96 ? -0.079 -1.558 0.310 1.00 96.00 96 ILE A O 1
ATOM 733 N N . GLY A 1 97 ? -1.350 -2.657 1.806 1.00 97.00 97 GLY A N 1
ATOM 734 C CA . GLY A 1 97 ? -2.472 -1.726 1.802 1.00 97.00 97 GLY A CA 1
ATOM 735 C C . GLY A 1 97 ? -2.696 -1.136 3.185 1.00 97.00 97 GLY A C 1
ATOM 736 O O . GLY A 1 97 ? -2.709 -1.870 4.176 1.00 97.00 97 GLY A O 1
ATOM 737 N N . TYR A 1 98 ? -2.904 0.174 3.242 1.00 97.00 98 TYR A N 1
ATOM 738 C CA . TYR A 1 98 ? -3.333 0.877 4.442 1.00 97.00 98 TYR A CA 1
ATOM 739 C C . TYR A 1 98 ? -4.779 1.326 4.308 1.00 97.00 98 TYR A C 1
ATOM 741 O O . TYR A 1 98 ? -5.195 1.828 3.264 1.00 97.00 98 TYR A O 1
ATOM 749 N N . PHE A 1 99 ? -5.527 1.161 5.387 1.00 96.00 99 PHE A N 1
ATOM 750 C CA . PHE A 1 99 ? -6.938 1.496 5.470 1.00 96.00 99 PHE A CA 1
ATOM 751 C C . PHE A 1 99 ? -7.195 2.225 6.777 1.00 96.00 99 PHE A C 1
ATOM 753 O O . PHE A 1 99 ? -6.586 1.908 7.796 1.00 96.00 99 PHE A O 1
ATOM 760 N N . GLU A 1 100 ? -8.151 3.139 6.760 1.00 94.81 100 GLU A N 1
ATOM 761 C CA . GLU A 1 100 ? -8.644 3.791 7.962 1.00 94.81 100 GLU A CA 1
ATOM 762 C C . GLU A 1 100 ? -10.172 3.732 7.964 1.00 94.81 100 GLU A C 1
ATOM 764 O O . GLU A 1 100 ? -10.815 3.983 6.943 1.00 94.81 100 GLU A O 1
ATOM 769 N N . LEU A 1 101 ? -10.772 3.365 9.095 1.00 93.88 101 LEU A N 1
ATOM 770 C CA . LEU A 1 101 ? -12.226 3.363 9.257 1.00 93.88 101 LEU A CA 1
ATOM 771 C C . LEU A 1 101 ? -12.639 3.677 10.698 1.00 93.88 101 LEU A C 1
ATOM 773 O O . LEU A 1 101 ? -11.853 3.433 11.622 1.00 93.88 101 LEU A O 1
ATOM 777 N N . PRO A 1 102 ? -13.862 4.197 10.906 1.00 93.19 102 PRO A N 1
ATOM 778 C CA . PRO A 1 102 ? -14.460 4.300 12.229 1.00 93.19 102 PRO A CA 1
ATOM 779 C C . PRO A 1 102 ? -14.500 2.947 12.933 1.00 93.19 102 PRO A C 1
ATOM 781 O O . PRO A 1 102 ? -14.744 1.904 12.323 1.00 93.19 102 PRO A O 1
ATOM 784 N N . ILE A 1 103 ? -14.271 2.968 14.239 1.00 90.44 103 ILE A N 1
ATOM 785 C CA . ILE A 1 103 ? -14.237 1.762 15.068 1.00 90.44 103 ILE A CA 1
ATOM 786 C C . ILE A 1 103 ? -15.611 1.078 15.106 1.00 90.44 103 ILE A C 1
ATOM 788 O O . ILE A 1 103 ? -15.694 -0.145 15.226 1.00 90.44 103 ILE A O 1
ATOM 792 N N . GLU A 1 104 ? -16.683 1.852 14.958 1.00 89.62 104 GLU A N 1
ATOM 793 C CA . GLU A 1 104 ? -18.079 1.416 14.882 1.00 89.62 104 GLU A CA 1
ATOM 794 C C . GLU A 1 104 ? -18.415 0.697 13.567 1.00 89.62 104 GLU A C 1
ATOM 796 O O . GLU A 1 104 ? -19.370 -0.071 13.525 1.00 89.62 104 GLU A O 1
ATOM 801 N N . GLU A 1 105 ? -17.633 0.905 12.503 1.00 91.50 105 GLU A N 1
ATOM 802 C CA . GLU A 1 105 ? -17.814 0.200 11.226 1.00 91.50 105 GLU A CA 1
ATOM 803 C C . GLU A 1 105 ? -17.155 -1.189 11.212 1.00 91.50 105 GLU A C 1
ATOM 805 O O . GLU A 1 105 ? -17.368 -1.970 10.278 1.00 91.50 105 GLU A O 1
ATOM 810 N N . LEU A 1 106 ? -16.352 -1.522 12.230 1.00 91.19 106 LEU A N 1
ATOM 811 C CA . LEU A 1 106 ? -15.808 -2.868 12.369 1.00 91.19 106 LEU A CA 1
ATOM 812 C C . LEU A 1 106 ? -16.931 -3.861 12.713 1.00 91.19 106 LEU A C 1
ATOM 814 O O . LEU A 1 106 ? -17.741 -3.578 13.597 1.00 91.19 106 LEU A O 1
ATOM 818 N N . PRO A 1 107 ? -16.952 -5.058 12.103 1.00 90.62 107 PRO A N 1
ATOM 819 C CA . PRO A 1 107 ? -17.938 -6.077 12.448 1.00 90.62 107 PRO A CA 1
ATOM 820 C C . PRO A 1 107 ? -17.837 -6.470 13.924 1.00 90.62 107 PRO A C 1
ATOM 822 O O . PRO A 1 107 ? -16.736 -6.715 14.413 1.00 90.62 107 PRO A O 1
ATOM 825 N N . GLU A 1 108 ? -18.969 -6.615 14.617 1.00 86.06 108 GLU A N 1
ATOM 826 C CA . GLU A 1 108 ? -18.997 -6.971 16.048 1.00 86.06 108 GLU A CA 1
ATOM 827 C C . GLU A 1 108 ? -18.240 -8.272 16.356 1.00 86.06 108 GLU A C 1
ATOM 829 O O . GLU A 1 108 ? -17.513 -8.363 17.345 1.00 86.06 108 GLU A O 1
ATOM 834 N N . ARG A 1 109 ? -18.368 -9.265 15.467 1.00 85.25 109 ARG A N 1
ATOM 835 C CA . ARG A 1 109 ? -17.669 -10.561 15.537 1.00 85.25 109 ARG A CA 1
ATOM 836 C C . ARG A 1 109 ? -16.377 -10.597 14.711 1.00 85.25 109 ARG A C 1
ATOM 838 O O . ARG A 1 109 ? -15.825 -11.667 14.472 1.00 85.25 109 ARG A O 1
ATOM 845 N N . GLY A 1 110 ? -15.921 -9.447 14.219 1.00 85.88 110 GLY A N 1
ATOM 846 C CA . GLY A 1 110 ? -14.684 -9.323 13.459 1.00 85.88 110 GLY A CA 1
ATOM 847 C C . GLY A 1 110 ? -13.466 -9.364 14.378 1.00 85.88 110 GLY A C 1
ATOM 848 O O . GLY A 1 110 ? -13.479 -8.773 15.457 1.00 85.88 110 GLY A O 1
ATOM 849 N N . LEU A 1 111 ? -12.385 -10.003 13.919 1.00 84.19 111 LEU A N 1
ATOM 850 C CA . LEU A 1 111 ? -11.160 -10.241 14.699 1.00 84.19 111 LEU A CA 1
ATOM 851 C C . LEU A 1 111 ? -10.651 -8.986 15.422 1.00 84.19 111 LEU A C 1
ATOM 853 O O . LEU A 1 111 ? -10.355 -9.016 16.613 1.00 84.19 111 LEU A O 1
ATOM 857 N N . VAL A 1 112 ? -10.581 -7.865 14.703 1.00 85.06 112 VAL A N 1
ATOM 858 C CA . VAL A 1 112 ? -10.066 -6.599 15.236 1.00 85.06 112 VAL A CA 1
ATOM 859 C C . VAL A 1 112 ? -10.990 -6.018 16.312 1.00 85.06 112 VAL A C 1
ATOM 861 O O . VAL A 1 112 ? -10.508 -5.543 17.339 1.00 85.06 112 VAL A O 1
ATOM 864 N N . ARG A 1 113 ? -12.315 -6.080 16.116 1.00 82.75 113 ARG A N 1
ATOM 865 C CA . ARG A 1 113 ? -13.291 -5.540 17.072 1.00 82.75 113 ARG A CA 1
ATOM 866 C C . ARG A 1 113 ? -13.347 -6.369 18.347 1.00 82.75 113 ARG A C 1
ATOM 868 O O . ARG A 1 113 ? -13.393 -5.793 19.428 1.00 82.75 113 ARG A O 1
ATOM 875 N N . SER A 1 114 ? -13.292 -7.696 18.236 1.00 79.62 114 SER A N 1
ATOM 876 C CA . SER A 1 114 ? -13.310 -8.589 19.400 1.00 79.62 114 SER A CA 1
ATOM 877 C C . SER A 1 114 ? -12.108 -8.361 20.324 1.00 79.62 114 SER A C 1
ATOM 879 O O . SER A 1 114 ? -12.233 -8.447 21.544 1.00 79.62 114 SER A O 1
ATOM 881 N N . LEU A 1 115 ? -10.955 -7.996 19.756 1.00 80.56 115 LEU A N 1
ATOM 882 C CA . LEU A 1 115 ? -9.739 -7.692 20.511 1.00 80.56 115 LEU A CA 1
ATOM 883 C C . LEU A 1 115 ? -9.713 -6.268 21.094 1.00 80.56 115 LEU A C 1
ATOM 885 O O . LEU A 1 115 ? -8.888 -5.981 21.953 1.00 80.56 115 LEU A O 1
ATOM 889 N N . TYR A 1 116 ? -10.625 -5.384 20.683 1.00 76.88 116 TYR A N 1
ATOM 890 C CA . TYR A 1 116 ? -10.711 -3.986 21.126 1.00 76.88 116 TYR A CA 1
ATOM 891 C C . TYR A 1 116 ? -11.526 -3.802 22.430 1.00 76.88 116 TYR A C 1
ATOM 893 O O . TYR A 1 116 ? -12.089 -2.740 22.695 1.00 76.88 116 TYR A O 1
ATOM 901 N N . THR A 1 117 ? -11.620 -4.832 23.270 1.00 76.94 117 THR A N 1
ATOM 902 C CA . THR A 1 117 ? -12.405 -4.757 24.513 1.00 76.94 117 THR A CA 1
ATOM 903 C C . THR A 1 117 ? -11.681 -3.917 25.574 1.00 76.94 117 THR A C 1
ATOM 905 O O . THR A 1 117 ? -10.479 -4.067 25.791 1.00 76.94 117 THR A O 1
ATOM 908 N N . GLU A 1 118 ? -12.416 -3.019 26.234 1.00 85.06 118 GLU A N 1
ATOM 909 C CA . GLU A 1 118 ? -11.950 -2.270 27.405 1.00 85.06 118 GLU A CA 1
ATOM 910 C C . GLU A 1 118 ? -12.344 -3.032 28.676 1.00 85.06 118 GLU A C 1
ATOM 912 O O . GLU A 1 118 ? -13.513 -3.365 28.864 1.00 85.06 118 GLU A O 1
ATOM 917 N N . GLN A 1 119 ? -11.376 -3.301 29.548 1.00 84.44 119 GLN A N 1
ATOM 918 C CA . GLN A 1 119 ? -11.618 -3.850 30.880 1.00 84.44 119 GLN A CA 1
ATOM 919 C C . GLN A 1 119 ? -11.472 -2.739 31.915 1.00 84.44 119 GLN A C 1
ATOM 921 O O . GLN A 1 119 ? -10.509 -1.973 31.859 1.00 84.44 119 GLN A O 1
ATOM 926 N N . LYS A 1 120 ? -12.423 -2.649 32.851 1.00 89.19 120 LYS A N 1
ATOM 927 C CA . LYS A 1 120 ? -12.404 -1.672 33.945 1.00 89.19 120 LYS A CA 1
ATOM 928 C C . LYS A 1 120 ? -12.482 -2.379 35.290 1.00 89.19 120 LYS A C 1
ATOM 930 O O . LYS A 1 120 ? -13.444 -3.105 35.525 1.00 89.19 120 LYS A O 1
ATOM 935 N N . THR A 1 121 ? -11.520 -2.100 36.164 1.00 89.56 121 THR A N 1
ATOM 936 C CA . THR A 1 121 ? -11.488 -2.592 37.549 1.00 89.56 121 THR A CA 1
ATOM 937 C C . THR A 1 121 ? -10.911 -1.499 38.443 1.00 89.56 121 THR A C 1
ATOM 939 O O . THR A 1 121 ? -9.855 -0.959 38.130 1.00 89.56 121 THR A O 1
ATOM 942 N N . ASP A 1 122 ? -11.614 -1.137 39.520 1.00 88.19 122 ASP A N 1
ATOM 943 C CA . ASP A 1 122 ? -11.169 -0.160 40.533 1.00 88.19 122 ASP A CA 1
ATOM 944 C C . ASP A 1 122 ? -10.640 1.173 39.965 1.00 88.19 122 ASP A C 1
ATOM 946 O O . ASP A 1 122 ? -9.621 1.709 40.392 1.00 88.19 122 ASP A O 1
ATOM 950 N N . GLY A 1 123 ? -11.327 1.718 38.955 1.00 88.56 123 GLY A N 1
ATOM 951 C CA . GLY A 1 123 ? -10.944 2.982 38.308 1.00 88.56 123 GLY A CA 1
ATOM 952 C C . GLY A 1 123 ? -9.788 2.871 37.305 1.00 88.56 123 GLY A C 1
ATOM 953 O O . GLY A 1 123 ? -9.466 3.856 36.642 1.00 88.56 123 GLY A O 1
ATOM 954 N N . ILE A 1 124 ? -9.205 1.684 37.131 1.00 88.56 124 ILE A N 1
ATOM 955 C CA . ILE A 1 124 ? -8.204 1.391 36.103 1.00 88.56 124 ILE A CA 1
ATOM 956 C C . ILE A 1 124 ? -8.922 0.883 34.853 1.00 88.56 124 ILE A C 1
ATOM 958 O O . ILE A 1 124 ? -9.712 -0.057 34.927 1.00 88.56 124 ILE A O 1
ATOM 962 N N . ALA A 1 125 ? -8.627 1.487 33.701 1.00 89.44 125 ALA A N 1
ATOM 963 C CA . ALA A 1 125 ? -9.097 1.036 32.396 1.00 89.44 125 ALA A CA 1
ATOM 964 C C . ALA A 1 125 ? -7.923 0.493 31.573 1.00 89.44 125 ALA A C 1
ATOM 966 O O . ALA A 1 125 ? -6.947 1.202 31.324 1.00 89.44 125 ALA A O 1
ATOM 967 N N . ILE A 1 126 ? -8.024 -0.760 31.135 1.00 85.75 126 ILE A N 1
ATOM 968 C CA . ILE A 1 126 ? -7.036 -1.418 30.278 1.00 85.75 126 ILE A CA 1
ATOM 969 C C . ILE A 1 126 ? -7.688 -1.701 28.933 1.00 85.75 126 ILE A C 1
ATOM 971 O O . ILE A 1 126 ? -8.789 -2.247 28.857 1.00 85.75 126 ILE A O 1
ATOM 975 N N . LYS A 1 127 ? -6.997 -1.329 27.855 1.00 88.06 127 LYS A N 1
ATOM 976 C CA . LYS A 1 127 ? -7.509 -1.457 26.495 1.00 88.06 127 LYS A CA 1
ATOM 977 C C . LYS A 1 127 ? -6.399 -1.799 25.520 1.00 88.06 127 LYS A C 1
ATOM 979 O O . LYS A 1 127 ? -5.357 -1.145 25.503 1.00 88.06 127 LYS A O 1
ATOM 984 N N . LEU A 1 128 ? -6.647 -2.784 24.662 1.00 88.50 128 LEU A N 1
ATOM 985 C CA . LEU A 1 128 ? -5.748 -3.090 23.559 1.00 88.50 128 LEU A CA 1
ATOM 986 C C . LEU A 1 128 ? -5.939 -2.054 22.442 1.00 88.50 128 LEU A C 1
ATOM 988 O O . LEU A 1 128 ? -6.948 -2.044 21.737 1.00 88.50 128 LEU A O 1
ATOM 992 N N . VAL A 1 129 ? -4.956 -1.169 22.280 1.00 90.19 129 VAL A N 1
ATOM 993 C CA . VAL A 1 129 ? -4.992 -0.082 21.285 1.00 90.19 129 VAL A CA 1
ATOM 994 C C . VAL A 1 129 ? -4.347 -0.453 19.950 1.00 90.19 129 VAL A C 1
ATOM 996 O O . VAL A 1 129 ? -4.308 0.368 19.040 1.00 90.19 129 VAL A O 1
ATOM 999 N N . GLY A 1 130 ? -3.839 -1.674 19.810 1.00 92.81 130 GLY A N 1
ATOM 1000 C CA . GLY A 1 130 ? -3.204 -2.145 18.588 1.00 92.81 130 GLY A CA 1
ATOM 1001 C C . GLY A 1 130 ? -2.799 -3.608 18.671 1.00 92.81 130 GLY A C 1
ATOM 1002 O O . GLY A 1 130 ? -2.762 -4.193 19.750 1.00 92.81 130 GLY A O 1
ATOM 1003 N N . GLY A 1 131 ? -2.491 -4.199 17.526 1.00 92.62 131 GLY A N 1
ATOM 1004 C CA . GLY A 1 131 ? -2.091 -5.598 17.450 1.00 92.62 131 GLY A CA 1
ATOM 1005 C C . GLY A 1 131 ? -1.533 -5.969 16.087 1.00 92.62 131 GLY A C 1
ATOM 1006 O O . GLY A 1 131 ? -1.609 -5.195 15.132 1.00 92.62 131 GLY A O 1
ATOM 1007 N N . LYS A 1 132 ? -0.949 -7.164 16.009 1.00 94.75 132 L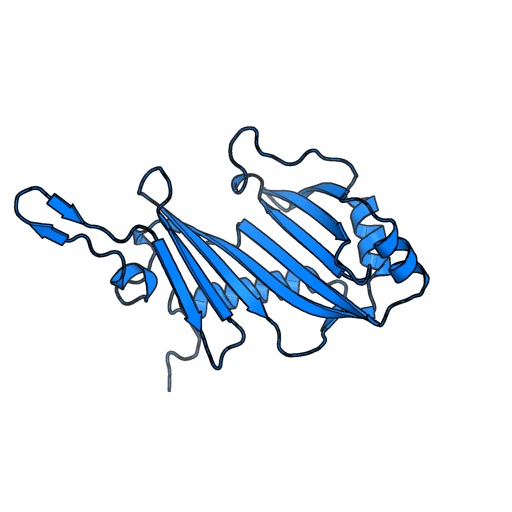YS A N 1
ATOM 1008 C CA . LYS A 1 132 ? -0.465 -7.772 14.770 1.00 94.75 132 LYS A CA 1
ATOM 1009 C C . LYS A 1 132 ? -0.860 -9.243 14.753 1.00 94.75 132 LYS A C 1
ATOM 1011 O O . LYS A 1 132 ? -0.514 -9.989 15.661 1.00 94.75 132 LYS A O 1
ATOM 1016 N N . LEU A 1 133 ? -1.555 -9.643 13.701 1.00 92.19 133 LEU A N 1
ATOM 1017 C CA . LEU A 1 133 ? -1.875 -11.025 13.384 1.00 92.19 133 LEU A CA 1
ATOM 1018 C C . LEU A 1 133 ? -0.923 -11.513 12.301 1.00 92.19 133 LEU A C 1
ATOM 1020 O O . LEU A 1 133 ? -0.666 -10.804 11.325 1.00 92.19 133 LEU A O 1
ATOM 1024 N N . THR A 1 134 ? -0.441 -12.737 12.476 1.00 93.38 134 THR A N 1
ATOM 1025 C CA . THR A 1 134 ? 0.249 -13.504 11.440 1.00 93.38 134 THR A CA 1
ATOM 1026 C C . THR A 1 134 ? -0.730 -14.531 10.898 1.00 93.38 134 THR A C 1
ATOM 1028 O O . THR A 1 134 ? -1.369 -15.240 11.672 1.00 93.38 134 THR A O 1
ATOM 1031 N N . ILE A 1 135 ? -0.854 -14.603 9.578 1.00 90.62 135 ILE A N 1
ATOM 1032 C CA . ILE A 1 135 ? -1.774 -15.509 8.894 1.00 90.62 135 ILE A CA 1
ATOM 1033 C C . ILE A 1 135 ? -0.950 -16.523 8.106 1.00 90.62 135 ILE A C 1
ATOM 1035 O O . ILE A 1 135 ? -0.037 -16.170 7.360 1.00 90.62 135 ILE A O 1
ATOM 1039 N N . THR A 1 136 ? -1.279 -17.798 8.281 1.00 90.12 136 THR A N 1
ATOM 1040 C CA . THR A 1 136 ? -0.697 -18.917 7.539 1.00 90.12 136 THR A CA 1
ATOM 1041 C C . THR A 1 136 ? -1.757 -19.525 6.622 1.00 90.12 136 THR A C 1
ATOM 1043 O O . THR A 1 136 ? -2.952 -19.464 6.898 1.00 90.12 136 THR A O 1
ATOM 1046 N N . GLY A 1 137 ? -1.335 -20.073 5.481 1.00 87.06 137 GLY A N 1
ATOM 1047 C CA . GLY A 1 137 ? -2.247 -20.700 4.514 1.00 87.06 137 GLY A CA 1
ATOM 1048 C C . GLY A 1 137 ? -2.995 -19.739 3.577 1.00 87.06 137 GLY A C 1
ATOM 1049 O O . GLY A 1 137 ? -3.646 -20.208 2.648 1.00 87.06 137 GLY A O 1
ATOM 1050 N N . ALA A 1 138 ? -2.853 -18.420 3.742 1.00 87.25 138 ALA A N 1
ATOM 1051 C CA . ALA A 1 138 ? -3.446 -17.408 2.864 1.00 87.25 138 ALA A CA 1
ATOM 1052 C C . ALA A 1 138 ? -2.377 -16.509 2.204 1.00 87.25 138 ALA A C 1
ATOM 1054 O O . ALA A 1 138 ? -1.238 -16.464 2.671 1.00 87.25 138 ALA A O 1
ATOM 1055 N N . PRO A 1 139 ? -2.717 -15.780 1.122 1.00 86.81 139 PRO A N 1
ATOM 1056 C CA . PRO A 1 139 ? -1.827 -14.775 0.530 1.00 86.81 139 PRO A CA 1
ATOM 1057 C C . PRO A 1 139 ? -1.533 -13.578 1.449 1.00 86.81 139 PRO A C 1
ATOM 1059 O O . PRO A 1 139 ? -0.451 -12.993 1.396 1.00 86.81 139 PRO A O 1
ATOM 1062 N N . VAL A 1 140 ? -2.490 -13.205 2.306 1.00 91.38 140 VAL A N 1
ATOM 1063 C CA . VAL A 1 140 ? -2.253 -12.225 3.372 1.00 91.38 140 VAL A CA 1
ATOM 1064 C C . VAL A 1 140 ? -1.369 -12.870 4.429 1.00 91.38 140 VAL A C 1
ATOM 1066 O O . VAL A 1 140 ? -1.697 -13.942 4.928 1.00 91.38 140 VAL A O 1
ATOM 1069 N N . ARG A 1 141 ? -0.265 -12.206 4.775 1.00 93.06 141 ARG A N 1
ATOM 1070 C CA . ARG A 1 141 ? 0.711 -12.689 5.763 1.00 93.06 141 ARG A CA 1
ATOM 1071 C C . ARG A 1 141 ? 0.547 -11.983 7.097 1.00 93.06 141 ARG A C 1
ATOM 1073 O O . ARG A 1 141 ? 0.642 -12.621 8.142 1.00 93.06 141 ARG A O 1
ATOM 1080 N N . TYR A 1 142 ? 0.286 -10.675 7.058 1.00 94.56 142 TYR A N 1
ATOM 1081 C CA . TYR A 1 142 ? 0.127 -9.871 8.261 1.00 94.56 142 TYR A CA 1
ATOM 1082 C C . TYR A 1 142 ? -1.051 -8.917 8.165 1.00 94.56 142 TYR A C 1
ATOM 1084 O O . TYR A 1 142 ? -1.270 -8.268 7.142 1.00 94.56 142 TYR A O 1
ATOM 1092 N N . ILE A 1 143 ? -1.746 -8.776 9.287 1.00 94.94 143 ILE A N 1
ATOM 1093 C CA . ILE A 1 143 ? -2.692 -7.692 9.528 1.00 94.94 143 ILE A CA 1
ATOM 1094 C C . ILE A 1 143 ? -2.267 -7.030 10.825 1.00 94.94 143 ILE A C 1
ATOM 1096 O O . ILE A 1 143 ? -2.210 -7.688 11.859 1.00 94.94 143 ILE A O 1
ATOM 1100 N N . SER A 1 144 ? -1.966 -5.740 10.789 1.00 95.75 144 SER A N 1
ATOM 1101 C CA . SER A 1 144 ? -1.704 -4.964 11.999 1.00 95.75 144 SER A CA 1
ATOM 1102 C C . SER A 1 144 ? -2.629 -3.769 12.087 1.00 95.75 144 SER A C 1
ATOM 1104 O O . SER A 1 144 ? -3.000 -3.201 11.060 1.00 95.75 144 SER A O 1
ATOM 1106 N N . TRP A 1 145 ? -2.968 -3.370 13.306 1.00 95.38 145 TRP A N 1
ATOM 1107 C CA . TRP A 1 145 ? -3.807 -2.209 13.550 1.00 95.38 145 TRP A CA 1
ATOM 1108 C C . TRP A 1 145 ? -3.319 -1.373 14.717 1.00 95.38 145 TRP A C 1
ATOM 1110 O O . TRP A 1 145 ? -2.630 -1.863 15.613 1.00 95.38 145 TRP A O 1
ATOM 1120 N N . SER A 1 146 ? -3.755 -0.121 14.717 1.00 94.94 146 SER A N 1
ATOM 1121 C CA . SER A 1 146 ? -3.636 0.790 15.845 1.00 94.94 146 SER A CA 1
ATOM 1122 C C . SER A 1 146 ? -4.799 1.772 15.859 1.00 94.94 146 SER A C 1
ATOM 1124 O O . SER A 1 146 ? -5.232 2.250 14.811 1.00 94.94 146 SER A O 1
ATOM 1126 N N . VAL A 1 147 ? -5.274 2.109 17.048 1.00 92.62 147 VAL A N 1
ATOM 1127 C CA . VAL A 1 147 ? -6.250 3.178 17.262 1.00 92.62 147 VAL A CA 1
ATOM 1128 C C . VAL A 1 147 ? -5.599 4.518 16.934 1.00 92.62 147 VAL A C 1
ATOM 1130 O O . VAL A 1 147 ? -4.453 4.769 17.310 1.00 92.62 147 VAL A O 1
ATOM 1133 N N . THR A 1 148 ? -6.317 5.378 16.221 1.00 90.31 148 THR A N 1
ATOM 1134 C CA . THR A 1 148 ? -5.854 6.732 15.900 1.00 90.31 148 THR A CA 1
ATOM 1135 C C . THR A 1 148 ? -5.762 7.599 17.155 1.00 90.31 148 THR A C 1
ATOM 1137 O O . THR A 1 148 ? -6.385 7.321 18.178 1.00 90.31 148 THR A O 1
ATOM 1140 N N . LYS A 1 149 ? -4.996 8.696 17.089 1.00 86.31 149 LYS A N 1
ATOM 1141 C CA . LYS A 1 149 ? -4.775 9.591 18.244 1.00 86.31 149 LYS A CA 1
ATOM 1142 C C . LYS A 1 149 ? -6.068 10.156 18.847 1.00 86.31 149 LYS A C 1
ATOM 1144 O O . LYS A 1 149 ? -6.094 10.447 20.035 1.00 86.31 149 LYS A O 1
ATOM 1149 N N . ASP A 1 150 ? -7.117 10.322 18.043 1.00 86.88 150 ASP A N 1
ATOM 1150 C CA . ASP A 1 150 ? -8.425 10.817 18.487 1.00 86.88 150 ASP A CA 1
ATOM 1151 C C . ASP A 1 150 ? -9.319 9.732 19.116 1.00 86.88 150 ASP A C 1
ATOM 1153 O O . ASP A 1 150 ? -10.403 10.043 19.606 1.00 86.88 150 ASP A O 1
ATOM 1157 N N . GLY A 1 151 ? -8.887 8.467 19.100 1.00 87.38 151 GLY A N 1
ATOM 1158 C CA . GLY A 1 151 ? -9.613 7.341 19.677 1.00 87.38 151 GLY A CA 1
ATOM 1159 C C . GLY A 1 151 ? -10.823 6.861 18.874 1.00 87.38 151 GLY A C 1
ATOM 1160 O O . GLY A 1 151 ? -11.478 5.920 19.317 1.00 87.38 151 GLY A O 1
ATOM 1161 N N . LYS A 1 152 ? -11.134 7.481 17.726 1.00 90.00 152 LYS A N 1
ATOM 1162 C CA . LYS A 1 152 ? -12.386 7.247 16.978 1.00 90.00 152 LYS A CA 1
ATOM 1163 C C . LYS A 1 152 ? -12.238 6.262 15.829 1.00 90.00 152 LYS A C 1
ATOM 1165 O O . LYS A 1 152 ? -13.210 5.638 15.411 1.00 90.00 152 LYS A O 1
ATOM 1170 N N . LYS A 1 153 ? -11.031 6.141 15.286 1.00 92.94 153 LYS A N 1
ATOM 1171 C CA . LYS A 1 153 ? -10.762 5.325 14.109 1.00 92.94 153 LYS A CA 1
ATOM 1172 C C . LYS A 1 153 ? -9.680 4.301 14.385 1.00 92.94 153 LYS A C 1
ATOM 1174 O O . LYS A 1 153 ? -8.938 4.364 15.368 1.00 92.94 153 LYS A O 1
ATOM 1179 N N . ILE A 1 154 ? -9.602 3.342 13.479 1.00 93.38 154 ILE A N 1
ATOM 1180 C CA . ILE A 1 154 ? -8.549 2.346 13.453 1.00 93.38 154 ILE A CA 1
ATOM 1181 C C . ILE A 1 154 ? -7.780 2.459 12.144 1.00 93.38 154 ILE A C 1
ATOM 1183 O O . ILE A 1 154 ? -8.360 2.412 11.059 1.00 93.38 154 ILE A O 1
ATOM 1187 N N . GLY A 1 155 ? -6.466 2.619 12.262 1.00 94.12 155 GLY A N 1
ATOM 1188 C CA . GLY A 1 155 ? -5.539 2.467 11.154 1.00 94.12 155 GLY A CA 1
ATOM 1189 C C . GLY A 1 155 ? -5.189 0.994 11.008 1.00 94.12 155 GLY A C 1
ATOM 1190 O O . GLY A 1 155 ? -4.800 0.346 11.980 1.00 94.12 155 GLY A O 1
ATOM 1191 N N . LEU A 1 156 ? -5.334 0.462 9.803 1.00 95.62 156 LEU A N 1
ATOM 1192 C CA . LEU A 1 156 ? -5.081 -0.927 9.451 1.00 95.62 156 LEU A CA 1
ATOM 1193 C C . LEU A 1 156 ? -4.007 -0.994 8.382 1.00 95.62 156 LEU A C 1
ATOM 1195 O O . LEU A 1 156 ? -4.050 -0.267 7.395 1.00 95.62 156 LEU A O 1
ATOM 1199 N N . ARG A 1 157 ? -3.081 -1.929 8.552 1.00 96.69 157 ARG A N 1
ATOM 1200 C CA . ARG A 1 157 ? -2.079 -2.296 7.559 1.00 96.69 157 ARG A CA 1
ATOM 1201 C C . ARG A 1 157 ? -2.236 -3.772 7.240 1.00 96.69 157 ARG A C 1
ATOM 1203 O O . ARG A 1 157 ? -2.103 -4.614 8.128 1.00 96.69 157 ARG A O 1
ATOM 1210 N N . ILE A 1 158 ? -2.485 -4.072 5.974 1.00 95.94 158 ILE A N 1
ATOM 1211 C CA . ILE A 1 158 ? -2.537 -5.428 5.435 1.00 95.94 158 ILE A CA 1
ATOM 1212 C C . ILE A 1 158 ? -1.299 -5.620 4.575 1.00 95.94 158 ILE A C 1
ATOM 1214 O O . ILE A 1 158 ? -1.060 -4.846 3.653 1.00 95.94 158 ILE A O 1
ATOM 1218 N N . GLU A 1 159 ? -0.518 -6.647 4.877 1.00 94.81 159 GLU A N 1
ATOM 1219 C CA . GLU A 1 159 ? 0.621 -7.058 4.067 1.00 94.81 159 GLU A CA 1
ATOM 1220 C C . GLU A 1 159 ? 0.355 -8.439 3.484 1.00 94.81 159 GLU A C 1
ATOM 1222 O O . GLU A 1 159 ? 0.117 -9.411 4.210 1.00 94.81 159 GLU A O 1
ATOM 1227 N N . ALA A 1 160 ? 0.406 -8.514 2.162 1.00 90.00 160 ALA A N 1
ATOM 1228 C CA . ALA A 1 160 ? 0.068 -9.700 1.409 1.00 90.00 160 ALA A CA 1
ATOM 1229 C C . ALA A 1 160 ? 1.079 -9.906 0.283 1.00 90.00 160 ALA A C 1
ATOM 1231 O O . ALA A 1 160 ? 1.393 -8.976 -0.452 1.00 90.00 160 ALA A O 1
ATOM 1232 N N . GLY A 1 161 ? 1.569 -11.131 0.143 1.00 80.44 161 GLY A N 1
ATOM 1233 C CA . GLY A 1 161 ? 2.378 -11.527 -1.004 1.00 80.44 161 GLY A CA 1
ATOM 1234 C C . GLY A 1 161 ? 1.488 -12.258 -1.995 1.00 80.44 161 GLY A C 1
ATOM 1235 O O . GLY A 1 161 ? 0.707 -13.133 -1.599 1.00 80.44 161 GLY A O 1
ATOM 1236 N N . LYS A 1 162 ? 1.577 -11.933 -3.285 1.00 69.44 162 LYS A N 1
ATOM 1237 C CA . LYS A 1 162 ? 0.983 -12.818 -4.291 1.00 69.44 162 LYS A CA 1
ATOM 1238 C C . LYS A 1 162 ? 1.938 -14.000 -4.437 1.00 69.44 162 LYS A C 1
ATOM 1240 O O . LYS A 1 162 ? 3.135 -13.804 -4.592 1.00 69.44 162 LYS A O 1
ATOM 1245 N N . LYS A 1 163 ? 1.447 -15.239 -4.333 1.00 66.38 163 LYS A N 1
ATOM 1246 C CA . LYS A 1 163 ? 2.319 -16.398 -4.563 1.00 66.38 163 LYS A CA 1
ATOM 1247 C C . LYS A 1 163 ? 2.810 -16.366 -6.012 1.00 66.38 163 LYS A C 1
ATOM 1249 O O . LYS A 1 163 ? 1.992 -16.464 -6.925 1.00 66.38 163 LYS A O 1
ATOM 1254 N N . GLY A 1 164 ? 4.126 -16.296 -6.189 1.00 75.50 164 GLY A N 1
ATOM 1255 C CA . GLY A 1 164 ? 4.791 -16.431 -7.479 1.00 75.50 164 GLY A CA 1
ATOM 1256 C C . GLY A 1 164 ? 5.115 -15.109 -8.171 1.00 75.50 164 GLY A C 1
ATOM 1257 O O . GLY A 1 164 ? 4.908 -14.021 -7.648 1.00 75.50 164 GLY A O 1
ATOM 1258 N N . ILE A 1 165 ? 5.643 -15.250 -9.381 1.00 86.00 165 ILE A N 1
ATOM 1259 C CA . ILE A 1 165 ? 6.131 -14.152 -10.208 1.00 86.00 165 ILE A CA 1
ATOM 1260 C C . ILE A 1 165 ? 4.969 -13.574 -11.023 1.00 86.00 165 ILE A C 1
ATOM 1262 O O . ILE A 1 165 ? 4.267 -14.313 -11.714 1.00 86.00 165 ILE A O 1
ATOM 1266 N N . VAL A 1 166 ? 4.787 -12.257 -10.959 1.00 91.00 166 VAL A N 1
ATOM 1267 C CA . VAL A 1 166 ? 3.751 -11.517 -11.689 1.00 91.00 166 VAL A CA 1
ATOM 1268 C C . VAL A 1 166 ? 4.390 -10.723 -12.819 1.00 91.00 166 VAL A C 1
ATOM 1270 O O . VAL A 1 166 ? 5.499 -10.220 -12.668 1.00 91.00 166 VAL A O 1
ATOM 1273 N N . GLU A 1 167 ? 3.705 -10.605 -13.950 1.00 93.88 167 GLU A N 1
ATOM 1274 C CA . GLU A 1 167 ? 4.108 -9.699 -15.025 1.00 93.88 167 GLU A CA 1
ATOM 1275 C C . GLU A 1 167 ? 3.503 -8.308 -14.803 1.00 93.88 167 GLU A C 1
ATOM 1277 O O . GLU A 1 167 ? 2.341 -8.185 -14.413 1.00 93.88 167 GLU A O 1
ATOM 1282 N N . ILE A 1 168 ? 4.297 -7.262 -15.017 1.00 94.12 168 ILE A N 1
ATOM 1283 C CA . ILE A 1 168 ? 3.824 -5.880 -14.957 1.00 94.12 168 ILE A CA 1
ATOM 1284 C C . ILE A 1 168 ? 3.102 -5.561 -16.270 1.00 94.12 168 ILE A C 1
ATOM 1286 O O . ILE A 1 168 ? 3.710 -5.585 -17.336 1.00 94.12 168 ILE A O 1
ATOM 1290 N N . ASP A 1 169 ? 1.818 -5.228 -16.182 1.00 94.19 169 ASP A N 1
ATOM 1291 C CA . ASP A 1 169 ? 0.990 -4.748 -17.289 1.00 94.19 169 ASP A CA 1
ATOM 1292 C C . ASP A 1 169 ? 0.436 -3.337 -16.996 1.00 94.19 169 ASP A C 1
ATOM 1294 O O . ASP A 1 169 ? 0.691 -2.744 -15.943 1.00 94.19 169 ASP A O 1
ATOM 1298 N N . GLU A 1 170 ? -0.342 -2.781 -17.926 1.00 92.88 170 GLU A N 1
ATOM 1299 C CA . GLU A 1 170 ? -0.970 -1.459 -17.765 1.00 92.88 170 GLU A CA 1
ATOM 1300 C C . GLU A 1 170 ? -1.948 -1.394 -16.578 1.00 92.88 170 GLU A C 1
ATOM 1302 O O . GLU A 1 170 ? -2.188 -0.325 -16.011 1.00 92.88 170 GLU A O 1
ATOM 1307 N N . MET A 1 171 ? -2.491 -2.543 -16.170 1.00 93.06 171 MET A N 1
ATOM 1308 C CA . MET A 1 171 ? -3.462 -2.681 -15.088 1.00 93.06 171 MET A CA 1
ATOM 1309 C C . MET A 1 171 ? -2.807 -3.040 -13.750 1.00 93.06 171 MET A C 1
ATOM 1311 O O . MET A 1 171 ? -3.507 -3.152 -12.746 1.00 93.06 171 MET A O 1
ATOM 1315 N N . TYR A 1 172 ? -1.481 -3.173 -13.689 1.00 91.94 172 TYR A N 1
ATOM 1316 C CA . TYR A 1 172 ? -0.745 -3.746 -12.562 1.00 91.94 172 TYR A CA 1
ATOM 1317 C C . TYR A 1 172 ? -1.121 -3.125 -11.209 1.00 91.94 172 TYR A C 1
ATOM 1319 O O . TYR A 1 172 ? -1.493 -3.827 -10.265 1.00 91.94 172 TYR A O 1
ATOM 1327 N N . LEU A 1 173 ? -1.097 -1.792 -11.112 1.00 90.44 173 LEU A N 1
ATOM 1328 C CA . LEU A 1 173 ? -1.447 -1.093 -9.870 1.00 90.44 173 LEU A CA 1
ATOM 1329 C C . LEU A 1 173 ? -2.935 -1.197 -9.537 1.00 90.44 173 LEU A C 1
ATOM 1331 O O . LEU A 1 173 ? -3.282 -1.348 -8.367 1.00 90.44 173 LEU A O 1
ATOM 1335 N N . GLN A 1 174 ? -3.801 -1.134 -10.549 1.00 91.38 174 GLN A N 1
ATOM 1336 C CA . GLN A 1 174 ? -5.244 -1.262 -10.367 1.00 91.38 174 GLN A CA 1
ATOM 1337 C C . GLN A 1 174 ? -5.599 -2.668 -9.864 1.00 91.38 174 GLN A C 1
ATOM 1339 O O . GLN A 1 174 ? -6.298 -2.807 -8.865 1.00 91.38 174 GLN A O 1
ATOM 1344 N N . ASN A 1 175 ? -5.012 -3.706 -10.461 1.00 92.81 175 ASN A N 1
ATOM 1345 C CA . ASN A 1 175 ? -5.172 -5.099 -10.056 1.00 92.81 175 ASN A CA 1
ATOM 1346 C C . ASN A 1 175 ? -4.731 -5.320 -8.602 1.00 92.81 175 ASN A C 1
ATOM 1348 O O . ASN A 1 175 ? -5.426 -5.986 -7.833 1.00 92.81 175 ASN A O 1
ATOM 1352 N N . HIS A 1 176 ? -3.599 -4.741 -8.189 1.00 93.62 1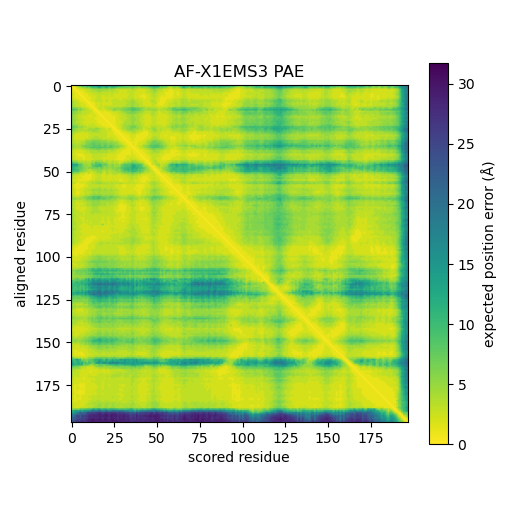76 HIS A N 1
ATOM 1353 C CA . HIS A 1 176 ? -3.147 -4.816 -6.797 1.00 93.62 176 HIS A CA 1
ATOM 1354 C C . HIS A 1 176 ? -4.040 -4.032 -5.833 1.00 93.62 176 HIS A C 1
ATOM 1356 O O . HIS A 1 176 ? -4.276 -4.500 -4.717 1.00 93.62 176 HIS A O 1
ATOM 1362 N N . LEU A 1 177 ? -4.566 -2.882 -6.258 1.00 92.75 177 LEU A N 1
ATOM 1363 C CA . LEU A 1 177 ? -5.517 -2.093 -5.482 1.00 92.75 177 LEU A CA 1
ATOM 1364 C C . LEU A 1 177 ? -6.825 -2.864 -5.255 1.00 92.75 177 LEU A C 1
ATOM 1366 O O . LEU A 1 177 ? -7.281 -2.998 -4.119 1.00 92.75 177 LEU A O 1
ATOM 1370 N N . ASP A 1 178 ? -7.414 -3.411 -6.314 1.00 93.00 178 ASP A N 1
ATOM 1371 C CA . ASP A 1 178 ? -8.654 -4.188 -6.244 1.00 93.00 178 ASP A CA 1
ATOM 1372 C C . ASP A 1 178 ? -8.470 -5.453 -5.413 1.00 93.00 178 ASP A C 1
ATOM 1374 O O . ASP A 1 178 ? -9.299 -5.777 -4.552 1.00 93.00 178 ASP A O 1
ATOM 1378 N N . TRP A 1 179 ? -7.334 -6.122 -5.599 1.00 92.75 179 TRP A N 1
ATOM 1379 C CA . TRP A 1 179 ? -6.983 -7.289 -4.818 1.00 92.75 179 TRP A CA 1
ATOM 1380 C C . TRP A 1 179 ? -6.834 -6.956 -3.333 1.00 92.75 179 TRP A C 1
ATOM 1382 O O . TRP A 1 179 ? -7.498 -7.594 -2.518 1.00 92.75 179 TRP A O 1
ATOM 1392 N N . ILE A 1 180 ? -6.057 -5.941 -2.941 1.00 94.25 180 ILE A N 1
ATOM 1393 C CA . ILE A 1 180 ? -5.882 -5.629 -1.514 1.00 94.25 180 ILE A CA 1
ATOM 1394 C C . ILE A 1 180 ? -7.189 -5.145 -0.869 1.00 94.25 180 ILE A C 1
ATOM 1396 O O . ILE A 1 180 ? -7.481 -5.499 0.273 1.00 94.25 180 ILE A O 1
ATOM 1400 N N . ASN A 1 181 ? -8.036 -4.427 -1.617 1.00 93.69 181 ASN A N 1
ATOM 1401 C CA . ASN A 1 181 ? -9.386 -4.067 -1.179 1.00 93.69 181 ASN A CA 1
ATOM 1402 C C . ASN A 1 181 ? -10.255 -5.316 -0.944 1.00 93.69 181 ASN A C 1
ATOM 1404 O O . ASN A 1 181 ? -11.026 -5.358 0.017 1.00 93.69 181 ASN A O 1
ATOM 1408 N N . SER A 1 182 ? -10.136 -6.352 -1.785 1.00 92.00 182 SER A N 1
ATOM 1409 C CA . SER A 1 182 ? -10.831 -7.629 -1.564 1.00 92.00 182 SER A CA 1
ATOM 1410 C C . SER A 1 182 ? -10.346 -8.340 -0.297 1.00 92.00 182 SER A C 1
ATOM 1412 O O . SER A 1 182 ? -11.168 -8.850 0.464 1.00 92.00 182 SER A O 1
ATOM 1414 N N . GLN A 1 183 ? -9.039 -8.296 -0.012 1.00 91.94 183 GLN A N 1
ATOM 1415 C CA . GLN A 1 183 ? -8.472 -8.880 1.206 1.00 91.94 183 GLN A CA 1
ATOM 1416 C C . GLN A 1 183 ? -8.963 -8.140 2.456 1.00 91.94 183 GLN A C 1
ATOM 1418 O O . GLN A 1 183 ? -9.346 -8.773 3.437 1.00 91.94 183 GLN A O 1
ATOM 1423 N N . PHE A 1 184 ? -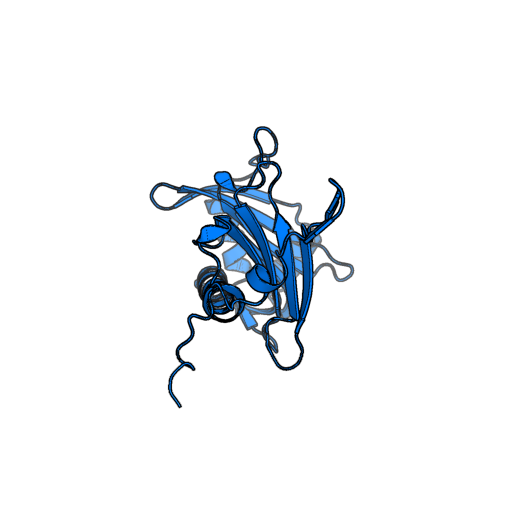9.034 -6.808 2.405 1.00 93.31 184 PHE A N 1
ATOM 1424 C CA . PHE A 1 184 ? -9.634 -5.999 3.467 1.00 93.31 184 PHE A CA 1
ATOM 1425 C C . PHE A 1 184 ? -11.095 -6.386 3.726 1.00 93.31 184 PHE A C 1
ATOM 1427 O O . PHE A 1 184 ? -11.480 -6.625 4.871 1.00 93.31 184 PHE A O 1
ATOM 1434 N N . ARG A 1 185 ? -11.909 -6.520 2.673 1.00 92.19 185 ARG A N 1
ATOM 1435 C CA . ARG A 1 185 ? -13.313 -6.937 2.816 1.00 92.19 185 ARG A CA 1
ATOM 1436 C C . ARG A 1 185 ? -13.444 -8.324 3.450 1.00 92.19 185 ARG A C 1
ATOM 1438 O O . ARG A 1 185 ? -14.252 -8.487 4.363 1.00 92.19 185 ARG A O 1
ATOM 1445 N N . LEU A 1 186 ? -12.622 -9.281 3.020 1.00 90.06 186 LEU A N 1
ATOM 1446 C CA . LEU A 1 186 ? -12.645 -10.651 3.526 1.00 90.06 186 LEU A CA 1
ATOM 1447 C C . LEU A 1 186 ? -12.200 -10.736 4.994 1.00 90.06 186 LEU A C 1
ATOM 1449 O O . LEU A 1 186 ? -12.944 -11.245 5.827 1.00 90.06 186 LEU A O 1
ATOM 1453 N N . PHE A 1 187 ? -11.006 -10.231 5.316 1.00 90.19 187 PHE A N 1
ATOM 1454 C CA . PHE A 1 187 ? -10.376 -10.459 6.622 1.00 90.19 187 PHE A CA 1
ATOM 1455 C C . PHE A 1 187 ? -10.754 -9.436 7.695 1.00 90.19 187 PHE A C 1
ATOM 1457 O O . PHE A 1 187 ? -10.729 -9.770 8.878 1.00 90.19 187 PHE A O 1
ATOM 1464 N N . ILE A 1 188 ? -11.087 -8.198 7.316 1.00 92.19 188 ILE A N 1
ATOM 1465 C CA . ILE A 1 188 ? -11.443 -7.143 8.278 1.00 92.19 188 ILE A CA 1
ATOM 1466 C C . ILE A 1 188 ? -12.951 -7.013 8.399 1.00 92.19 188 ILE A C 1
ATOM 1468 O O . ILE A 1 188 ? -13.485 -7.037 9.505 1.00 92.19 188 ILE A O 1
ATOM 1472 N N . LEU A 1 189 ? -13.643 -6.874 7.266 1.00 90.88 189 LEU A N 1
ATOM 1473 C CA . LEU A 1 189 ? -15.086 -6.639 7.274 1.00 90.88 189 LEU A CA 1
ATOM 1474 C C . LEU A 1 189 ? -15.909 -7.926 7.334 1.00 90.88 189 LEU A C 1
ATOM 1476 O O . LEU A 1 189 ? -17.130 -7.841 7.445 1.00 90.88 189 LEU A O 1
ATOM 1480 N N . THR A 1 190 ? -15.285 -9.106 7.266 1.00 84.75 190 THR A N 1
ATOM 1481 C CA . THR A 1 190 ? -15.977 -10.411 7.206 1.00 84.75 190 THR A CA 1
ATOM 1482 C C . THR A 1 190 ? -17.010 -10.490 6.071 1.00 84.75 190 THR A C 1
ATOM 1484 O O . THR A 1 190 ? -17.991 -11.221 6.141 1.00 84.75 190 THR A O 1
ATOM 1487 N N . ARG A 1 191 ? -16.800 -9.708 5.005 1.00 72.50 191 ARG A N 1
ATOM 1488 C CA . ARG A 1 191 ? -17.657 -9.640 3.817 1.00 72.50 191 ARG A CA 1
ATOM 1489 C C . ARG A 1 191 ? -16.925 -10.327 2.673 1.00 72.50 191 ARG A C 1
ATOM 1491 O O . ARG A 1 191 ? -16.161 -9.695 1.947 1.00 72.50 191 ARG A O 1
ATOM 1498 N N . GLY A 1 192 ? -17.142 -11.629 2.547 1.00 57.41 192 GLY A N 1
ATOM 1499 C CA . GLY A 1 192 ? -16.647 -12.437 1.438 1.00 57.41 192 GLY A CA 1
ATOM 1500 C C . GLY A 1 192 ? -17.725 -13.395 0.947 1.00 57.41 192 GLY A C 1
ATOM 1501 O O . GLY A 1 192 ? -18.549 -13.859 1.730 1.00 57.41 192 GLY A O 1
ATOM 1502 N N . GLU A 1 193 ? -17.686 -13.728 -0.342 1.00 45.81 193 GLU A N 1
ATOM 1503 C CA . GLU A 1 193 ? -18.591 -14.676 -1.020 1.00 45.81 193 GLU A CA 1
ATOM 1504 C C . GLU A 1 193 ? -18.491 -16.131 -0.508 1.00 45.81 193 GLU A C 1
ATOM 1506 O O . GLU A 1 193 ? -19.112 -17.032 -1.056 1.00 45.81 193 GLU A O 1
ATOM 1511 N N . TYR A 1 194 ? -17.762 -16.372 0.583 1.00 41.34 194 TYR A N 1
ATOM 1512 C CA . TYR A 1 194 ? -17.690 -17.660 1.277 1.00 41.34 194 TYR A CA 1
ATOM 1513 C C . TYR A 1 194 ? -18.683 -17.780 2.446 1.00 41.34 194 TYR A C 1
ATOM 1515 O O . TYR A 1 194 ? -18.580 -18.704 3.244 1.00 41.34 194 TYR A O 1
ATOM 1523 N N . ALA A 1 195 ? -19.659 -16.872 2.550 1.00 32.25 195 ALA A N 1
ATOM 1524 C CA . ALA A 1 195 ? -20.723 -16.938 3.556 1.00 32.25 195 ALA A CA 1
ATOM 1525 C C . ALA A 1 195 ? -21.868 -17.917 3.211 1.00 32.25 195 ALA A C 1
ATOM 1527 O O . ALA A 1 195 ? -22.817 -18.009 3.977 1.00 32.25 195 ALA A O 1
ATOM 1528 N N . ASN A 1 196 ? -21.789 -18.652 2.096 1.00 33.72 196 AS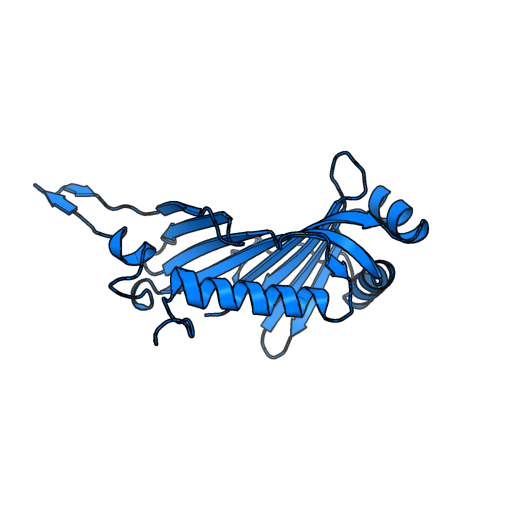N A N 1
ATOM 1529 C CA . ASN A 1 196 ? -22.758 -19.691 1.738 1.00 33.72 196 ASN A CA 1
ATOM 1530 C C . ASN A 1 196 ? -22.046 -20.924 1.170 1.00 33.72 196 ASN A C 1
ATOM 1532 O O . ASN A 1 196 ? -21.873 -21.027 -0.044 1.00 33.72 196 ASN A O 1
ATOM 1536 N N . LYS A 1 197 ? -21.663 -21.856 2.044 1.00 30.89 197 LYS A N 1
ATOM 1537 C CA . LYS A 1 197 ? -21.760 -23.303 1.812 1.00 30.89 197 LYS A CA 1
ATOM 1538 C C . LYS A 1 197 ? -21.995 -23.999 3.142 1.00 30.89 197 LYS A C 1
ATOM 1540 O O . LYS A 1 197 ? -21.279 -23.646 4.102 1.00 30.89 197 LYS A O 1
#

Nearest PDB structures (foldseek):
  3zg5-assembly2_B  TM=6.945E-01  e=2.671E+00  Staphylococcus aureus subsp. aureus Mu50
  8t3p-assembly1_A  TM=3.844E-01  e=4.658E-01  Streptomyces virginiae
  4cpk-assembly2_B  TM=6.494E-01  e=3.163E+00  Staphylococcus aureus subsp. aureus Mu50
  3f0w-assembly1_A  TM=1.806E-01  e=1.359E+00  Homo sapiens

Radius of gyration: 18.93 Å; Cα contacts (8 Å, |Δi|>4): 379; chains: 1; bounding box: 44×42×61 Å

Sequence (197 aa):
TYCENLTACGEIQSGSKVLLDLLSKMKMITARSRVGSHTVYLRILSGGKSGKHLHINFALDSFFPKGEKPKVTHKKAEIMALLNEAIGAKVDVDVIGYFELPIEELPERGLVRSLYTEQKTDGIAIKLVGGKLTITGAPVRYISWSVTKDGKKIGLRIEAGKKGIVEIDEMYLQNHLDWINSQFRLFILTRGEYANK

Mean predicted aligned error: 5.52 Å

Solvent-accessible surface area (backbone atoms only — not comparable to full-atom values): 10783 Å² total; per-residue (Å²): 129,64,72,35,30,43,36,45,39,27,43,54,76,44,68,51,72,66,41,48,54,48,32,59,69,45,68,73,42,24,16,65,49,72,60,87,94,43,48,33,38,43,34,42,34,40,36,69,96,82,29,39,24,45,35,44,34,42,31,37,58,83,66,38,59,93,92,61,63,79,76,70,74,46,55,53,68,62,54,48,56,54,54,57,56,42,47,75,18,29,25,44,39,36,38,36,36,26,35,62,46,53,57,83,75,43,32,79,89,18,69,70,47,60,56,51,52,74,48,76,57,96,91,45,78,48,65,55,55,56,52,75,48,78,48,80,98,54,54,49,40,36,42,35,39,34,54,39,97,84,68,57,31,34,41,36,39,41,36,28,39,58,91,61,76,42,68,32,52,99,52,44,69,58,55,52,51,55,49,48,48,49,49,46,30,37,71,50,55,67,54,48,93,77,81,75,129

Foldseek 3Di:
DFFQKKKKKWFFPDADPVLLVCLLPDAKAWEWDDDPPWIKIWIWHHDDPSSRMIMIMIGTPVVADVPRDDDHDDYPVVVVVSLVRQAQTKTQIKMKTKDKDFLVLWDCPAPVNVQQDWDDDPNDIDGDQKDKDADPPDQWGIKIWGQDPVNTMIMIMIMGTDPDIDGRHPCNVVVSRVVVVQVCCVRTRVHDPPPPD

pLDDT: mean 89.35, std 10.21, range [30.89, 97.38]

Secondary structure (DSSP, 8-state):
---SEEEEEEEEEE--HHHHHHHHHPPPEEEEEEETTEEEEEEEEEESTTS-EEEEEEEEGGGSPTT-PPPP-S-HHHHHHHHHHHTT-EEEEEEEEEEEEEGGGS-TTSHHHHH-PEEEETTEEEE--EEEEE-SSSSEEEEEEEE-TTSSEEEEEEEEEEEEEEE--TTHHHHHHHHHHHHHHHHTS---TTS--

Organism: NCBI:txid412755